Protein AF-A0A9D3YXH2-F1 (afdb_monomer_lite)

Radius of gyration: 19.63 Å; chains: 1; bounding box: 61×39×53 Å

Organism: Dreissena polymorpha (NCBI:txid45954)

Structure (mmCIF, N/CA/C/O backbone):
data_AF-A0A9D3YXH2-F1
#
_entry.id   AF-A0A9D3YXH2-F1
#
loop_
_atom_site.group_PDB
_atom_site.id
_atom_site.type_symbol
_atom_site.label_atom_id
_atom_site.label_alt_id
_atom_site.label_comp_id
_atom_site.label_asym_id
_atom_site.label_entity_id
_atom_site.label_seq_id
_atom_site.pdbx_PDB_ins_code
_atom_site.Cartn_x
_atom_site.Cartn_y
_atom_site.Cartn_z
_atom_site.occupancy
_atom_site.B_iso_or_equiv
_atom_site.auth_seq_id
_atom_site.auth_comp_id
_atom_site.auth_asym_id
_atom_site.auth_atom_id
_atom_site.pdbx_PDB_model_num
ATOM 1 N N . MET A 1 1 ? -7.370 22.090 26.165 1.00 28.47 1 MET A N 1
ATOM 2 C CA . MET A 1 1 ? -8.770 21.957 25.703 1.00 28.47 1 MET A CA 1
ATOM 3 C C . MET A 1 1 ? -8.793 21.054 24.481 1.00 28.47 1 MET A C 1
ATOM 5 O O . MET A 1 1 ? -8.113 21.363 23.514 1.00 28.47 1 MET A O 1
ATOM 9 N N . THR A 1 2 ? -9.471 19.907 24.536 1.00 28.20 2 THR A N 1
ATOM 10 C CA . THR A 1 2 ? -9.536 18.952 23.415 1.00 28.20 2 THR A CA 1
ATOM 11 C C . THR A 1 2 ? -10.915 19.064 22.777 1.00 2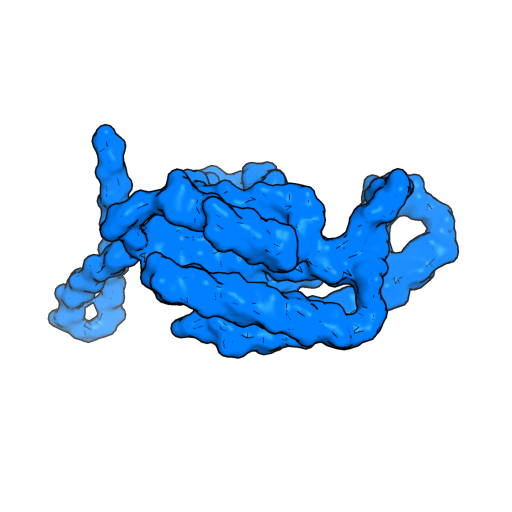8.20 2 THR A C 1
ATOM 13 O O . THR A 1 2 ? -11.914 18.717 23.405 1.00 28.20 2 THR A O 1
ATOM 16 N N . TYR A 1 3 ? -10.981 19.590 21.555 1.00 26.47 3 TYR A N 1
ATOM 17 C CA . TYR A 1 3 ? -12.229 19.680 20.803 1.00 26.47 3 TYR A CA 1
ATOM 18 C C . TYR A 1 3 ? -12.688 18.266 20.442 1.00 26.47 3 TYR A C 1
ATOM 20 O O . TYR A 1 3 ? -12.010 17.545 19.715 1.00 26.47 3 TYR A O 1
ATOM 28 N N . THR A 1 4 ? -13.825 17.846 20.994 1.00 32.31 4 THR A N 1
ATOM 29 C CA . THR A 1 4 ? -14.513 16.638 20.536 1.00 32.31 4 THR A CA 1
ATOM 30 C C . THR A 1 4 ? -15.430 17.075 19.404 1.00 32.31 4 THR A C 1
ATOM 32 O O . THR A 1 4 ? -16.515 17.597 19.654 1.00 32.31 4 THR A O 1
ATOM 35 N N . THR A 1 5 ? -14.974 16.936 18.162 1.00 36.78 5 THR A N 1
ATOM 36 C CA . THR A 1 5 ? -15.786 17.262 16.986 1.00 36.78 5 THR A CA 1
ATOM 37 C C . THR A 1 5 ? -16.891 16.218 16.851 1.00 36.78 5 THR A C 1
ATOM 39 O O . THR A 1 5 ? -16.680 15.161 16.269 1.00 36.78 5 THR A O 1
ATOM 42 N N . ARG A 1 6 ? -18.068 16.487 17.425 1.00 36.31 6 ARG A N 1
ATOM 43 C CA . ARG A 1 6 ? -19.268 15.666 17.221 1.00 36.31 6 ARG A CA 1
ATOM 44 C C . ARG A 1 6 ? -19.847 15.987 15.848 1.00 36.31 6 ARG A C 1
ATOM 46 O O . ARG A 1 6 ? -20.486 17.020 15.676 1.00 36.31 6 ARG A O 1
ATOM 53 N N . VAL A 1 7 ? -19.625 15.112 14.872 1.00 39.84 7 VAL A N 1
ATOM 54 C CA . VAL A 1 7 ? -20.321 15.198 13.584 1.00 39.84 7 VAL A CA 1
ATOM 55 C C . VAL A 1 7 ? -21.699 14.567 13.765 1.00 39.84 7 VAL A C 1
ATOM 57 O O . VAL A 1 7 ? -21.825 13.351 13.890 1.00 39.84 7 VAL A O 1
ATOM 60 N N . VAL A 1 8 ? -22.733 15.403 13.834 1.00 38.38 8 VAL A N 1
ATOM 61 C CA . VAL A 1 8 ? -24.131 14.959 13.868 1.00 38.38 8 VAL A CA 1
ATOM 62 C C . VAL A 1 8 ? -24.636 14.934 12.432 1.00 38.38 8 VAL A C 1
ATOM 64 O O . VAL A 1 8 ? -24.745 15.985 11.805 1.00 38.38 8 VAL A O 1
ATOM 67 N N . TYR A 1 9 ? -24.943 13.749 11.903 1.00 40.38 9 TYR A N 1
ATOM 68 C CA . TYR A 1 9 ? -25.641 13.629 10.624 1.00 40.38 9 TYR A CA 1
ATOM 69 C C . TYR A 1 9 ? -27.136 13.423 10.877 1.00 40.38 9 TYR A C 1
ATOM 71 O O . TYR A 1 9 ? -27.529 12.602 11.708 1.00 40.38 9 TYR A O 1
ATOM 79 N N . LEU A 1 10 ? -27.973 14.174 10.164 1.00 39.19 10 LEU A N 1
ATOM 80 C CA . LEU A 1 10 ? -29.420 13.987 10.157 1.00 39.19 10 LEU A CA 1
ATOM 81 C C . LEU A 1 10 ? -29.777 13.143 8.931 1.00 39.19 10 LEU A C 1
ATOM 83 O O . LEU A 1 10 ? -29.786 13.648 7.814 1.00 39.19 10 LEU A O 1
ATOM 87 N N . GLU A 1 11 ? -30.074 11.857 9.117 1.00 39.88 11 GLU A N 1
ATOM 88 C CA . GLU A 1 11 ? -30.695 11.068 8.048 1.00 39.88 11 GLU A CA 1
ATOM 89 C C . GLU A 1 11 ? -32.165 11.484 7.907 1.00 39.88 11 GLU A C 1
ATOM 91 O O . GLU A 1 11 ? -32.982 11.251 8.800 1.00 39.88 11 GLU A O 1
ATOM 96 N N . SER A 1 12 ? -32.532 12.101 6.778 1.00 39.59 12 SER A N 1
ATOM 97 C CA . SER A 1 12 ? -33.936 12.350 6.447 1.00 39.59 12 SER A CA 1
ATOM 98 C C . SER A 1 12 ? -34.528 11.137 5.726 1.00 39.59 12 SER A C 1
ATOM 100 O O . SER A 1 12 ? -34.591 11.083 4.498 1.00 39.59 12 SER A O 1
ATOM 102 N N . ARG A 1 13 ? -34.999 10.149 6.485 1.00 42.12 13 ARG A N 1
ATOM 103 C CA . ARG A 1 13 ? -35.970 9.172 5.976 1.00 42.12 13 ARG A CA 1
ATOM 104 C C . ARG A 1 13 ? -37.117 9.053 6.970 1.00 42.12 13 ARG A C 1
ATOM 106 O O . ARG A 1 13 ? -36.981 8.390 7.983 1.00 42.12 13 ARG A O 1
ATOM 113 N N . GLY A 1 14 ? -38.218 9.744 6.661 1.00 46.16 14 GLY A N 1
ATOM 114 C CA . GLY A 1 14 ? -39.528 9.595 7.305 1.00 46.16 14 GLY A CA 1
ATOM 115 C C . GLY A 1 14 ? -39.592 9.954 8.793 1.00 46.16 14 GLY A C 1
ATOM 116 O O . GLY A 1 14 ? -39.240 9.137 9.623 1.00 46.16 14 GLY A O 1
ATOM 117 N N . HIS A 1 15 ? -40.095 11.156 9.112 1.00 43.41 15 HIS A N 1
ATOM 118 C CA . HIS A 1 15 ? -40.788 11.597 10.349 1.00 43.41 15 HIS A CA 1
ATOM 119 C C . HIS A 1 15 ? -40.229 11.233 11.750 1.00 43.41 15 HIS A C 1
ATOM 121 O O . HIS A 1 15 ? -40.768 11.699 12.745 1.00 43.41 15 HIS A O 1
ATOM 127 N N . ASN A 1 16 ? -39.106 10.527 11.867 1.00 41.66 16 ASN A N 1
ATOM 128 C CA . ASN A 1 16 ? -38.432 10.189 13.115 1.00 41.66 16 ASN A CA 1
ATOM 129 C C . ASN A 1 16 ? -36.944 10.528 12.983 1.00 41.66 16 ASN A C 1
ATOM 131 O O . ASN A 1 16 ? -36.133 9.723 12.527 1.00 41.66 16 ASN A O 1
ATOM 135 N N . ARG A 1 17 ? -36.571 11.747 13.387 1.00 39.69 17 ARG A N 1
ATOM 136 C CA . ARG A 1 17 ? -35.165 12.168 13.463 1.00 39.69 17 ARG A CA 1
ATOM 137 C C . ARG A 1 17 ? -34.512 11.500 14.674 1.00 39.69 17 ARG A C 1
ATOM 139 O O . ARG A 1 17 ? -34.605 12.011 15.785 1.00 39.69 17 ARG A O 1
ATOM 146 N N . LYS A 1 18 ? -33.830 10.370 14.478 1.00 39.81 18 LYS A N 1
ATOM 147 C CA . LYS A 1 18 ? -32.880 9.856 15.476 1.00 39.81 18 LYS A CA 1
ATOM 148 C C . LYS A 1 18 ? -31.503 10.440 15.179 1.00 39.81 18 LYS A C 1
ATOM 150 O O . LYS A 1 18 ? -30.891 10.100 14.173 1.00 39.81 18 LYS A O 1
ATOM 155 N N . ALA A 1 19 ? -31.015 11.317 16.054 1.00 43.75 19 ALA A N 1
ATOM 156 C CA . ALA A 1 19 ? -29.620 11.733 16.025 1.00 43.75 19 ALA A CA 1
ATOM 157 C C . ALA A 1 19 ? -28.751 10.514 16.367 1.00 43.75 19 ALA A C 1
ATOM 159 O O . ALA A 1 19 ? -28.772 10.028 17.497 1.00 43.75 19 ALA A O 1
ATOM 160 N N . ARG A 1 20 ? -28.006 9.991 15.390 1.00 39.75 20 ARG A N 1
ATOM 161 C CA . ARG A 1 20 ? -26.932 9.039 15.675 1.00 39.75 20 ARG A CA 1
ATOM 162 C C . ARG A 1 20 ? -25.709 9.838 16.095 1.00 39.75 20 ARG A C 1
ATOM 164 O O . ARG A 1 20 ? -25.144 10.585 15.299 1.00 39.75 20 ARG A O 1
ATOM 171 N N . VAL A 1 21 ? -25.315 9.688 17.355 1.00 38.88 21 VAL A N 1
ATOM 172 C CA . VAL A 1 21 ? -23.975 10.071 17.794 1.00 38.88 21 VAL A CA 1
ATOM 173 C C . VAL A 1 21 ? -23.035 9.073 17.131 1.00 38.88 21 VAL A C 1
ATOM 175 O O . VAL A 1 21 ? -23.015 7.904 17.502 1.00 38.88 21 VAL A O 1
ATOM 178 N N . LEU A 1 22 ? -22.324 9.502 16.090 1.00 44.44 22 LEU A N 1
ATOM 179 C CA . LEU A 1 22 ? -21.184 8.737 15.606 1.00 44.44 22 LEU A CA 1
ATOM 180 C C . LEU A 1 22 ? -20.146 8.765 16.724 1.00 44.44 22 LEU A C 1
ATOM 182 O O . LEU A 1 22 ? -19.692 9.847 17.110 1.00 44.44 22 LEU A O 1
ATOM 186 N N . ASP A 1 23 ? -19.790 7.595 17.252 1.00 50.84 23 ASP A N 1
ATOM 187 C CA . ASP A 1 23 ? -18.588 7.463 18.065 1.00 50.84 23 ASP A CA 1
ATOM 188 C C . ASP A 1 23 ? -17.438 8.048 17.250 1.00 50.84 23 ASP A C 1
ATOM 190 O O . ASP A 1 23 ? -17.082 7.552 16.180 1.00 50.84 23 ASP A O 1
ATOM 194 N N . CYS A 1 24 ? -16.933 9.195 17.699 1.00 57.09 24 CYS A N 1
ATOM 195 C CA . CYS A 1 24 ? -15.941 9.962 16.965 1.00 57.09 24 CYS A CA 1
ATOM 196 C C . CYS A 1 24 ? -14.610 9.215 17.053 1.00 57.09 24 CYS A C 1
ATOM 198 O O . CYS A 1 24 ? -13.821 9.429 17.975 1.00 57.09 24 CYS A O 1
ATOM 200 N N . THR A 1 25 ? -14.387 8.289 16.123 1.00 77.94 25 THR A N 1
ATOM 201 C CA . THR A 1 25 ? -13.128 7.560 16.018 1.00 77.94 25 THR A CA 1
ATOM 202 C C . THR A 1 25 ? -12.035 8.503 15.541 1.00 77.94 25 THR A C 1
ATOM 204 O O . THR A 1 25 ? -12.245 9.256 14.589 1.00 77.94 25 THR A O 1
ATOM 207 N N . ILE A 1 26 ? -10.861 8.438 16.160 1.00 86.38 26 ILE A N 1
ATOM 208 C CA . ILE A 1 26 ? -9.704 9.224 15.732 1.00 86.38 26 ILE A CA 1
ATOM 209 C C . ILE A 1 26 ? -9.142 8.591 14.448 1.00 86.38 26 ILE A C 1
ATOM 211 O O . ILE A 1 26 ? -8.797 7.403 14.474 1.00 86.38 26 ILE A O 1
ATOM 215 N N . PRO A 1 27 ? -9.049 9.336 13.331 1.00 88.50 27 PRO A N 1
ATOM 216 C CA . PRO A 1 27 ? -8.543 8.788 12.085 1.00 88.50 27 PRO A CA 1
ATOM 217 C C . PRO A 1 27 ? -7.010 8.696 12.109 1.00 88.50 27 PRO A C 1
ATOM 219 O O . PRO A 1 27 ? -6.314 9.661 12.428 1.00 88.50 27 PRO A O 1
ATOM 222 N N . ILE A 1 28 ? -6.477 7.529 11.754 1.00 90.19 28 ILE A N 1
ATOM 223 C CA . ILE A 1 28 ? -5.046 7.291 11.530 1.00 90.19 28 ILE A CA 1
ATOM 224 C C . ILE A 1 28 ? -4.865 6.930 10.059 1.00 90.19 28 ILE A C 1
ATOM 226 O O . ILE A 1 28 ? -5.575 6.059 9.566 1.00 90.19 28 ILE A O 1
ATOM 230 N N . LEU A 1 29 ? -3.905 7.543 9.370 1.00 90.19 29 LEU A N 1
ATOM 231 C CA . LEU A 1 29 ? -3.522 7.140 8.015 1.00 90.19 29 LEU A CA 1
ATOM 232 C C . LEU A 1 29 ? -2.137 6.492 8.037 1.00 90.19 29 LEU A C 1
ATOM 234 O O . LEU A 1 29 ? -1.140 7.139 8.367 1.00 90.19 29 LEU A O 1
ATOM 238 N N . LEU A 1 30 ? -2.088 5.206 7.683 1.00 92.19 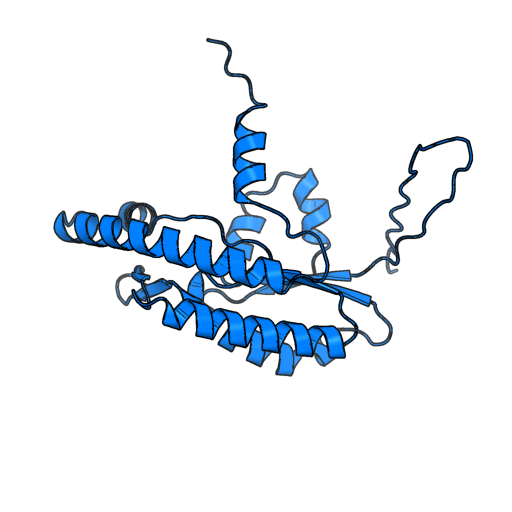30 LEU A N 1
ATOM 239 C CA . LEU A 1 30 ? -0.853 4.467 7.434 1.00 92.19 30 LEU A CA 1
ATOM 240 C C . LEU A 1 30 ? -0.506 4.591 5.954 1.00 92.19 30 LEU A C 1
ATOM 242 O O . LEU A 1 30 ? -1.284 4.158 5.104 1.00 92.19 30 LEU A O 1
ATOM 246 N N . THR A 1 31 ? 0.654 5.150 5.631 1.00 90.75 31 THR A N 1
ATOM 247 C CA . THR A 1 31 ? 1.074 5.291 4.233 1.00 90.75 31 THR A CA 1
ATOM 248 C C . THR A 1 31 ? 2.589 5.198 4.075 1.00 90.75 31 THR A C 1
ATOM 250 O O . THR A 1 31 ? 3.341 5.299 5.040 1.00 90.75 31 THR A O 1
ATOM 253 N N . ASP A 1 32 ? 3.052 4.970 2.854 1.00 83.31 32 ASP A N 1
ATOM 254 C CA . ASP A 1 32 ? 4.468 4.928 2.513 1.00 83.31 32 ASP A CA 1
ATOM 255 C C . ASP A 1 32 ? 5.018 6.358 2.336 1.00 83.31 32 ASP A C 1
ATOM 257 O O . ASP A 1 32 ? 5.445 7.001 3.295 1.00 83.31 32 ASP A O 1
ATOM 261 N N . SER A 1 33 ? 4.983 6.884 1.115 1.00 76.19 33 SER A N 1
ATOM 262 C CA . SER A 1 33 ? 5.472 8.202 0.703 1.00 76.19 33 SER A CA 1
ATOM 263 C C . SER A 1 33 ? 4.354 9.171 0.310 1.00 76.19 33 SER A C 1
ATOM 265 O O . SER A 1 33 ? 4.640 10.341 0.046 1.00 76.19 33 SER A O 1
ATOM 267 N N . LYS A 1 34 ? 3.091 8.722 0.275 1.00 77.00 34 LYS A N 1
ATOM 268 C CA . LYS A 1 34 ? 1.976 9.517 -0.269 1.00 77.00 34 LYS A CA 1
ATOM 269 C C . LYS A 1 34 ? 1.571 10.702 0.600 1.00 77.00 34 LYS A C 1
ATOM 271 O O . LYS A 1 34 ? 0.953 11.618 0.074 1.00 77.00 34 LYS A O 1
ATOM 276 N N . GLU A 1 35 ? 1.951 10.731 1.877 1.00 75.12 35 GLU A N 1
ATOM 277 C CA . GLU A 1 35 ? 1.708 11.873 2.774 1.00 75.12 35 GLU A CA 1
ATOM 278 C C . GLU A 1 35 ? 2.182 13.190 2.151 1.00 75.12 35 GLU A C 1
ATOM 280 O O . GLU A 1 35 ? 1.379 14.097 1.988 1.00 75.12 35 GLU A O 1
ATOM 285 N N . L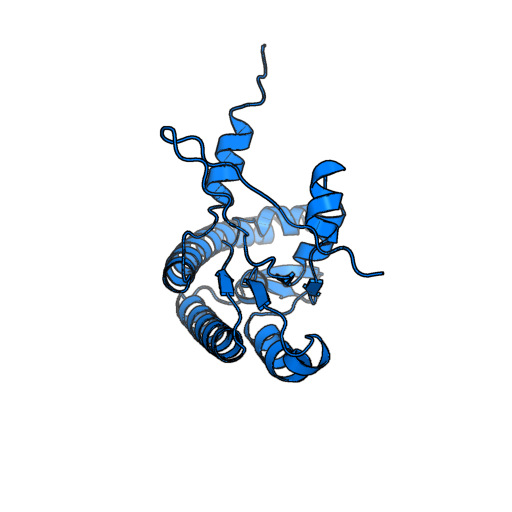YS A 1 36 ? 3.439 13.267 1.691 1.00 71.38 36 LYS A N 1
ATOM 286 C CA . LYS A 1 36 ? 3.999 14.506 1.119 1.00 71.38 36 LYS A CA 1
ATOM 287 C C . LYS A 1 36 ? 3.240 14.990 -0.114 1.00 71.38 36 LYS A C 1
ATOM 289 O O . LYS A 1 36 ? 3.116 16.189 -0.346 1.00 71.38 36 LYS A O 1
ATOM 294 N N . TYR A 1 37 ? 2.770 14.049 -0.931 1.00 72.31 37 TYR A N 1
ATOM 295 C CA . TYR A 1 37 ? 1.967 14.373 -2.104 1.00 72.31 37 TYR A CA 1
ATOM 296 C C . TYR A 1 37 ? 0.587 14.879 -1.683 1.00 72.31 37 TYR A C 1
ATOM 298 O O . TYR A 1 37 ? 0.139 15.917 -2.164 1.00 72.31 37 TYR A O 1
ATOM 306 N N . LEU A 1 38 ? -0.057 14.186 -0.741 1.00 70.31 38 LEU A N 1
ATOM 307 C CA . LEU A 1 38 ? -1.345 14.597 -0.203 1.00 70.31 38 LEU A CA 1
ATOM 308 C C . LEU A 1 38 ? -1.239 15.979 0.442 1.00 70.31 38 LEU A C 1
ATOM 310 O O . LEU A 1 38 ? -2.050 16.827 0.116 1.00 70.31 38 LEU A O 1
ATOM 314 N N . GLU A 1 39 ? -0.251 16.260 1.288 1.00 68.31 39 GLU A N 1
ATOM 315 C CA . GLU A 1 39 ? -0.061 17.580 1.914 1.00 68.31 39 GLU A CA 1
ATOM 316 C C . GLU A 1 39 ? 0.070 18.717 0.891 1.00 68.31 39 GLU A C 1
ATOM 318 O O . GLU A 1 39 ? -0.493 19.796 1.080 1.00 68.31 39 GLU A O 1
ATOM 323 N N . LYS A 1 40 ? 0.789 18.478 -0.212 1.00 67.50 40 LYS A N 1
ATOM 324 C CA . LYS A 1 40 ? 1.081 19.504 -1.222 1.00 67.50 40 LYS A CA 1
ATOM 325 C C . LYS A 1 40 ? -0.109 19.833 -2.129 1.00 67.50 40 LYS A C 1
ATOM 327 O O . LYS A 1 40 ? -0.191 20.952 -2.628 1.00 67.50 40 LYS A O 1
ATOM 332 N N . HIS A 1 41 ? -1.005 18.878 -2.367 1.00 63.22 41 HIS A N 1
ATOM 333 C CA . HIS A 1 41 ? -2.040 18.975 -3.403 1.00 63.22 41 HIS A CA 1
ATOM 334 C C . HIS A 1 41 ? -3.471 19.119 -2.853 1.00 63.22 41 HIS A C 1
ATOM 336 O O . HIS A 1 41 ? -4.429 18.805 -3.551 1.00 63.22 41 HIS A O 1
ATOM 342 N N . GLN A 1 42 ? -3.623 19.611 -1.620 1.00 64.50 42 GLN A N 1
ATOM 343 C CA . GLN A 1 42 ? -4.924 19.804 -0.968 1.00 64.50 42 GLN A CA 1
ATOM 344 C C . GLN A 1 42 ? -5.553 21.176 -1.219 1.00 64.50 42 GLN A C 1
ATOM 346 O O . GLN A 1 42 ? -4.894 22.215 -1.111 1.00 64.50 42 GLN A O 1
ATOM 351 N N . THR A 1 43 ? -6.870 21.182 -1.414 1.00 60.16 43 THR A N 1
ATOM 352 C CA . THR A 1 43 ? -7.716 22.374 -1.254 1.00 60.16 43 THR A CA 1
ATOM 353 C C . THR A 1 43 ? -7.826 22.777 0.225 1.00 60.16 43 THR A C 1
ATOM 355 O O . THR A 1 43 ? -7.663 21.958 1.127 1.00 60.16 43 THR A O 1
ATOM 358 N N . GLU A 1 44 ? -8.152 24.041 0.515 1.00 61.72 44 GLU A N 1
ATOM 359 C CA . GLU A 1 44 ? -8.332 24.530 1.900 1.00 61.72 44 GLU A CA 1
ATOM 360 C C . GLU A 1 44 ? -9.400 23.757 2.697 1.00 61.72 44 GLU A C 1
ATOM 362 O O . GLU A 1 44 ? -9.288 23.581 3.913 1.00 61.72 44 GLU A O 1
ATOM 367 N N . PHE A 1 45 ? -10.430 23.249 2.018 1.00 49.84 45 PHE A N 1
ATOM 368 C CA . PHE A 1 45 ? -11.453 22.408 2.635 1.00 49.84 45 PHE A CA 1
ATOM 369 C C . PHE A 1 45 ? -10.893 21.036 3.041 1.00 49.84 45 PHE A C 1
ATOM 371 O O . PHE A 1 45 ? -11.112 20.579 4.166 1.00 49.84 45 PHE A O 1
ATOM 378 N N . GLU A 1 46 ? -10.111 20.409 2.162 1.00 63.00 46 GLU A N 1
ATOM 379 C CA . GLU A 1 46 ? -9.465 19.119 2.421 1.00 63.00 46 GLU A CA 1
ATOM 380 C C . GLU A 1 46 ? -8.414 19.224 3.522 1.00 63.00 46 GLU A C 1
ATOM 382 O O . GLU A 1 46 ? -8.338 18.320 4.352 1.00 63.00 46 GLU A O 1
ATOM 387 N N . LYS A 1 47 ? -7.697 20.354 3.623 1.00 63.41 47 LYS A N 1
ATOM 388 C CA . LYS A 1 47 ? -6.750 20.609 4.721 1.00 63.41 47 LYS A CA 1
ATOM 389 C C . LYS A 1 47 ? -7.398 20.455 6.085 1.00 63.41 47 LYS A C 1
ATOM 391 O O . LYS A 1 47 ? -6.814 19.841 6.967 1.00 63.41 47 LYS A O 1
ATOM 396 N N . ARG A 1 48 ? -8.622 20.950 6.295 1.00 61.78 48 ARG A N 1
ATOM 397 C CA . ARG A 1 48 ? -9.297 20.815 7.601 1.00 61.78 48 ARG A CA 1
ATOM 398 C C . ARG A 1 48 ? -9.623 19.366 7.949 1.00 61.78 48 ARG A C 1
ATOM 400 O O . ARG A 1 48 ? -9.490 18.977 9.106 1.00 61.78 48 ARG A O 1
ATOM 407 N N . PHE A 1 49 ? -10.041 18.579 6.963 1.00 65.81 49 PHE A N 1
ATOM 408 C CA . PHE A 1 49 ? -10.344 17.165 7.160 1.00 65.81 49 PHE A CA 1
ATOM 409 C C . PHE A 1 49 ? -9.065 16.344 7.345 1.00 65.81 49 PHE A C 1
ATOM 411 O O . PHE A 1 49 ? -8.966 15.543 8.269 1.00 65.81 49 PHE A O 1
ATOM 418 N N . ILE A 1 50 ? -8.052 16.588 6.523 1.00 65.12 50 ILE A N 1
ATOM 419 C CA . ILE A 1 50 ? -6.802 15.836 6.515 1.00 65.12 50 ILE A CA 1
ATOM 420 C C . ILE A 1 50 ? -5.895 16.210 7.698 1.00 65.12 50 ILE A C 1
ATOM 422 O O . ILE A 1 50 ? -5.283 15.326 8.292 1.00 65.12 50 ILE A O 1
ATOM 426 N N . ASN A 1 51 ? -5.898 17.466 8.151 1.00 67.19 51 ASN A N 1
ATOM 427 C CA . ASN A 1 51 ? -5.210 17.876 9.384 1.00 67.19 51 ASN A CA 1
ATOM 428 C C . ASN A 1 51 ? -5.790 17.208 10.644 1.00 67.19 51 ASN A C 1
ATOM 430 O O . ASN A 1 51 ? -5.176 17.277 11.707 1.00 67.19 51 ASN A O 1
ATOM 434 N N . SER A 1 52 ? -6.963 16.569 10.553 1.00 73.38 52 SER A N 1
ATOM 435 C CA . SER A 1 52 ? -7.514 15.774 11.656 1.00 73.38 52 SER A CA 1
ATOM 436 C C . SER A 1 52 ? -6.906 14.369 11.761 1.00 73.38 52 SER A C 1
ATOM 438 O O . SER A 1 52 ? -7.104 13.700 12.778 1.00 73.38 52 SER A O 1
ATOM 440 N N . PHE A 1 53 ? -6.156 13.920 10.746 1.00 78.81 53 PHE A N 1
ATOM 441 C CA . PHE A 1 53 ? -5.522 12.607 10.739 1.00 78.81 53 PHE A CA 1
ATOM 442 C C . PHE A 1 53 ? -4.251 12.589 11.577 1.00 78.81 53 PHE A C 1
ATOM 444 O O . PHE A 1 53 ? -3.414 13.490 11.532 1.00 78.81 53 PHE A O 1
ATOM 451 N N . ILE A 1 54 ? -4.062 11.481 12.289 1.00 86.62 54 ILE A N 1
ATOM 452 C CA . ILE A 1 54 ? -2.749 11.102 12.794 1.00 86.62 54 ILE A CA 1
ATOM 453 C C . ILE A 1 54 ? -2.010 10.386 11.662 1.00 86.62 54 ILE A C 1
ATOM 455 O O . ILE A 1 54 ? -2.396 9.295 11.238 1.00 86.62 54 ILE A O 1
ATOM 459 N N . TRP A 1 55 ? -0.918 10.984 11.201 1.00 86.12 55 TRP A N 1
ATOM 460 C CA . TRP A 1 55 ? -0.121 10.453 10.103 1.00 86.12 55 TRP A CA 1
ATOM 461 C C . TRP A 1 55 ? 0.972 9.506 10.573 1.00 86.12 55 TRP A C 1
ATOM 463 O O . TRP A 1 55 ? 1.855 9.869 11.359 1.00 86.12 55 TRP A O 1
ATOM 473 N N . TRP A 1 56 ? 0.916 8.264 10.101 1.00 89.75 56 TRP A N 1
ATOM 474 C CA . TRP A 1 56 ? 1.960 7.267 10.318 1.00 89.75 56 TRP A CA 1
ATOM 475 C C . TRP A 1 56 ? 2.546 6.883 8.967 1.00 89.75 56 TRP A C 1
ATOM 477 O O . TRP A 1 56 ? 2.187 5.871 8.363 1.00 89.75 56 TRP A O 1
ATOM 487 N N . SER A 1 57 ? 3.466 7.721 8.508 1.00 88.12 57 SER A N 1
ATOM 488 C CA . SER A 1 57 ? 4.137 7.581 7.226 1.00 88.12 57 SER A CA 1
ATOM 489 C C . SER A 1 57 ? 5.612 7.196 7.378 1.00 88.12 57 SER A C 1
ATOM 491 O O . SER A 1 57 ? 6.261 7.436 8.407 1.00 88.12 57 SER A O 1
ATOM 493 N N . LYS A 1 58 ? 6.177 6.579 6.338 1.00 86.62 58 LYS A N 1
ATOM 494 C CA . LYS A 1 58 ? 7.630 6.527 6.123 1.00 86.62 58 LYS A CA 1
ATOM 495 C C . LYS A 1 58 ? 7.896 6.300 4.643 1.00 86.62 58 LYS A C 1
ATOM 497 O O . LYS A 1 58 ? 7.643 5.209 4.140 1.00 86.62 58 LYS A O 1
ATOM 502 N N . GLY A 1 59 ? 8.488 7.295 3.983 1.00 84.81 59 GLY A N 1
ATOM 503 C CA . GLY A 1 59 ? 8.847 7.186 2.571 1.00 84.81 59 GLY A CA 1
ATOM 504 C C . GLY A 1 59 ? 9.637 5.907 2.278 1.00 84.81 59 GLY A C 1
ATOM 505 O O . GLY A 1 59 ? 10.579 5.576 3.003 1.00 84.81 59 GLY A O 1
ATOM 506 N N . GLY A 1 60 ? 9.210 5.177 1.246 1.00 85.06 60 GLY A N 1
ATOM 507 C CA . GLY A 1 60 ? 9.828 3.921 0.820 1.00 85.06 60 GLY A CA 1
ATOM 508 C C . GLY A 1 60 ? 9.524 2.702 1.698 1.00 85.06 60 GLY A C 1
ATOM 509 O O . GLY A 1 60 ? 10.010 1.619 1.382 1.00 85.06 60 GLY A O 1
ATOM 510 N N . ALA A 1 61 ? 8.756 2.839 2.787 1.00 89.00 61 ALA A N 1
ATOM 511 C CA . ALA A 1 61 ? 8.363 1.690 3.596 1.00 89.00 61 ALA A CA 1
ATOM 512 C C . ALA A 1 61 ? 7.370 0.808 2.843 1.00 89.00 61 ALA A C 1
ATOM 514 O O . ALA A 1 61 ? 6.376 1.290 2.308 1.00 89.00 61 ALA A O 1
ATOM 515 N N . ASN A 1 62 ? 7.624 -0.494 2.863 1.00 93.75 62 ASN A N 1
ATOM 516 C CA . ASN A 1 62 ? 6.676 -1.490 2.384 1.00 93.75 62 ASN A CA 1
ATOM 517 C C . ASN A 1 62 ? 5.704 -1.902 3.514 1.00 93.75 62 ASN A C 1
ATOM 519 O O . ASN A 1 62 ? 5.773 -1.414 4.656 1.00 93.75 62 ASN A O 1
ATOM 523 N N . THR A 1 63 ? 4.780 -2.807 3.213 1.00 94.69 63 THR A N 1
ATOM 524 C CA . THR A 1 63 ? 3.763 -3.278 4.160 1.00 94.69 63 THR A CA 1
ATOM 525 C C . THR A 1 63 ? 4.397 -3.995 5.357 1.00 94.69 63 THR A C 1
ATOM 527 O O . THR A 1 63 ? 3.964 -3.805 6.495 1.00 94.69 63 THR A O 1
ATOM 530 N N . SER A 1 64 ? 5.477 -4.753 5.139 1.00 95.75 64 SER A N 1
ATOM 531 C CA . SER A 1 64 ? 6.216 -5.458 6.199 1.00 95.75 64 SER A CA 1
ATOM 532 C C . SER A 1 64 ? 6.903 -4.496 7.177 1.00 95.75 64 SER A C 1
ATOM 534 O O . SER A 1 64 ? 6.775 -4.638 8.397 1.00 95.75 64 SER A O 1
ATOM 536 N N . ASP A 1 65 ? 7.578 -3.468 6.662 1.00 94.75 65 ASP A N 1
ATOM 537 C CA . ASP A 1 65 ? 8.214 -2.422 7.468 1.00 94.75 65 ASP A CA 1
ATOM 538 C C . ASP A 1 65 ? 7.185 -1.671 8.313 1.00 94.75 65 ASP A C 1
ATOM 540 O O . ASP A 1 65 ? 7.414 -1.380 9.493 1.00 94.75 65 ASP A O 1
ATOM 544 N N . THR A 1 66 ? 6.038 -1.364 7.708 1.00 94.56 66 THR A N 1
ATOM 545 C CA . THR A 1 66 ? 4.948 -0.653 8.377 1.00 94.56 66 THR A CA 1
ATOM 546 C C . THR A 1 66 ? 4.336 -1.506 9.479 1.00 94.56 66 THR A C 1
ATOM 548 O O . THR A 1 66 ? 4.192 -1.028 10.602 1.00 94.56 66 THR A O 1
ATOM 551 N N . LEU A 1 67 ? 4.075 -2.788 9.214 1.00 95.94 67 LEU A N 1
ATOM 552 C CA . LEU A 1 67 ? 3.586 -3.741 10.208 1.00 95.94 67 LEU A CA 1
ATOM 553 C C . LEU A 1 67 ? 4.507 -3.831 11.430 1.00 95.94 67 LEU A C 1
ATOM 555 O O . LEU A 1 67 ? 4.036 -3.716 12.564 1.00 95.94 67 LEU A O 1
ATOM 559 N N . LYS A 1 68 ? 5.822 -3.985 11.218 1.00 95.12 68 LYS A N 1
ATOM 560 C CA . LYS A 1 68 ? 6.808 -4.026 1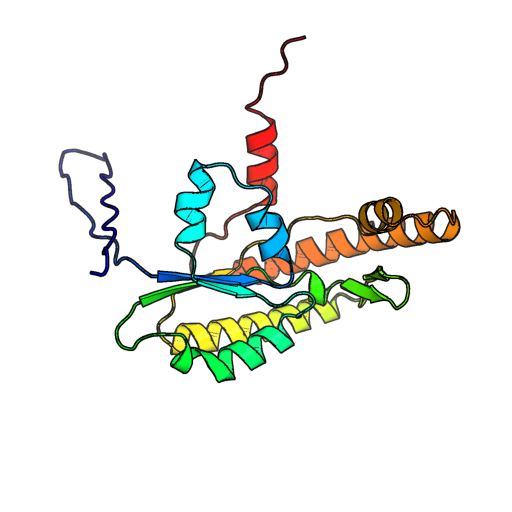2.314 1.00 95.12 68 LYS A CA 1
ATOM 561 C C . LYS A 1 68 ? 6.752 -2.756 13.163 1.00 95.12 68 LYS A C 1
ATOM 563 O O . LYS A 1 68 ? 6.730 -2.825 14.390 1.00 95.12 68 LYS A O 1
ATOM 568 N N . LYS A 1 69 ? 6.691 -1.590 12.517 1.00 93.69 69 LYS A N 1
ATOM 569 C CA . LYS A 1 69 ? 6.614 -0.294 13.205 1.00 93.69 69 LYS A CA 1
ATOM 570 C C . LYS A 1 69 ? 5.322 -0.110 13.986 1.00 93.69 69 LYS A C 1
ATOM 572 O O . LYS A 1 69 ? 5.373 0.387 15.108 1.00 93.69 69 LYS A O 1
ATOM 577 N N . VAL A 1 70 ? 4.192 -0.485 13.391 1.00 94.25 70 VAL A N 1
ATOM 578 C CA . VAL A 1 70 ? 2.875 -0.422 14.026 1.00 94.25 70 VAL A CA 1
ATOM 579 C C . VAL A 1 70 ? 2.887 -1.291 15.279 1.00 94.25 70 VAL A C 1
ATOM 581 O O . VAL A 1 70 ? 2.633 -0.772 16.360 1.00 94.25 70 VAL A O 1
ATOM 584 N N . LYS A 1 71 ? 3.303 -2.559 15.173 1.00 94.75 71 LYS A N 1
ATOM 585 C CA . LYS A 1 71 ? 3.402 -3.469 16.326 1.00 94.75 71 LYS A CA 1
ATOM 586 C C . LYS A 1 71 ? 4.261 -2.909 17.459 1.00 94.75 71 LYS A C 1
ATOM 588 O O . LYS A 1 71 ? 3.892 -3.042 18.618 1.00 94.75 71 LYS A O 1
ATOM 593 N N . LEU A 1 72 ? 5.375 -2.257 17.126 1.00 93.69 72 LEU A N 1
ATOM 594 C CA . LEU A 1 72 ? 6.295 -1.700 18.118 1.00 93.69 72 LEU A CA 1
ATOM 595 C C . LEU A 1 72 ? 5.763 -0.433 18.807 1.00 93.69 72 LEU A C 1
ATOM 597 O O . LEU A 1 72 ? 6.052 -0.205 19.977 1.00 93.69 72 LEU A O 1
ATOM 601 N N . ARG A 1 73 ? 5.055 0.433 18.074 1.00 91.75 73 ARG A N 1
ATOM 602 C CA . ARG A 1 73 ? 4.780 1.812 18.515 1.00 91.75 73 ARG A CA 1
ATOM 603 C C . ARG A 1 73 ? 3.311 2.121 18.748 1.00 91.75 73 ARG A C 1
ATOM 605 O O . ARG A 1 73 ? 3.022 3.237 19.172 1.00 91.75 73 ARG A O 1
ATOM 612 N N . PHE A 1 74 ? 2.400 1.188 18.470 1.00 92.62 74 PHE A N 1
ATOM 613 C CA . PHE A 1 74 ? 0.965 1.448 18.555 1.00 92.62 74 PHE A CA 1
ATOM 614 C C . PHE A 1 74 ? 0.581 1.998 19.931 1.00 92.62 74 PHE A C 1
ATOM 616 O O . PHE A 1 74 ? 0.153 3.144 20.027 1.00 92.62 74 PHE A O 1
ATOM 623 N N . ASP A 1 75 ? 0.886 1.251 20.993 1.00 89.56 75 ASP A N 1
ATOM 624 C CA . ASP A 1 75 ? 0.518 1.616 22.367 1.00 89.56 75 ASP A CA 1
ATOM 625 C C . ASP A 1 75 ? 1.190 2.920 22.847 1.00 89.56 75 ASP A C 1
ATOM 627 O O . ASP A 1 75 ? 0.650 3.618 23.697 1.00 89.56 75 ASP A O 1
ATOM 631 N N . GLN A 1 76 ? 2.337 3.295 22.269 1.00 88.38 76 GLN A N 1
ATOM 632 C CA . GLN A 1 76 ? 3.025 4.560 22.569 1.00 88.38 76 GLN A CA 1
ATOM 633 C C . GLN A 1 76 ? 2.358 5.763 21.891 1.00 88.38 76 GLN A C 1
ATOM 635 O O . GLN A 1 76 ? 2.436 6.888 22.385 1.00 88.38 76 GLN A O 1
ATOM 640 N N . LYS A 1 77 ? 1.753 5.545 20.719 1.00 85.56 77 LYS A N 1
ATOM 641 C CA . LYS A 1 77 ? 1.156 6.600 19.890 1.00 85.56 77 LYS A CA 1
ATOM 642 C C . LYS A 1 77 ? -0.356 6.721 20.050 1.00 85.56 77 LYS A C 1
ATOM 644 O O . LYS A 1 77 ? -0.929 7.711 19.596 1.00 85.56 77 LYS A O 1
ATOM 649 N N . THR A 1 78 ? -0.998 5.753 20.691 1.00 87.56 78 THR A N 1
ATOM 650 C CA . THR A 1 78 ? -2.435 5.762 20.974 1.00 87.56 78 THR A CA 1
ATOM 651 C C . THR A 1 78 ? -2.706 5.916 22.463 1.00 87.56 78 THR A C 1
ATOM 653 O O . THR A 1 78 ? -1.930 5.472 23.300 1.00 87.56 78 THR A O 1
ATOM 656 N N . LYS A 1 79 ? -3.829 6.544 22.809 1.00 85.19 79 LYS A N 1
ATOM 657 C CA . LYS A 1 79 ? -4.279 6.696 24.193 1.00 85.19 79 LYS A CA 1
ATOM 658 C C . LYS A 1 79 ? -5.234 5.560 24.537 1.00 85.19 79 LYS A C 1
ATOM 660 O O . LYS A 1 79 ? -6.104 5.229 23.733 1.00 85.19 79 LYS A O 1
ATOM 665 N N . ALA A 1 80 ? -5.110 5.028 25.751 1.00 80.44 80 ALA A N 1
ATOM 666 C CA . ALA A 1 80 ? -6.085 4.088 26.291 1.00 80.44 80 ALA A CA 1
ATOM 667 C C . ALA A 1 80 ? -7.506 4.686 26.246 1.00 80.44 80 ALA A C 1
ATOM 669 O O . ALA A 1 80 ? -7.685 5.901 26.386 1.00 80.44 80 ALA A O 1
ATOM 670 N N . ASN A 1 81 ? -8.513 3.829 26.054 1.00 78.25 81 ASN A N 1
ATOM 671 C CA . ASN A 1 81 ? -9.938 4.191 26.008 1.00 78.25 81 ASN A CA 1
ATOM 672 C C . ASN A 1 81 ? -10.331 5.156 24.870 1.00 78.25 81 ASN A C 1
ATOM 674 O O . ASN A 1 81 ? -11.321 5.883 24.978 1.00 78.25 81 ASN A O 1
ATOM 678 N N . LYS A 1 82 ? -9.559 5.198 23.777 1.00 84.81 82 LYS A N 1
ATOM 679 C CA . LYS A 1 82 ? -9.941 5.884 22.536 1.00 84.81 82 LYS A CA 1
ATOM 680 C C . LYS A 1 82 ? -10.203 4.874 21.426 1.00 84.81 82 LYS A C 1
ATOM 682 O O . LYS A 1 82 ? -9.482 3.892 21.299 1.00 84.81 82 LYS A O 1
ATOM 687 N N . SER A 1 83 ? -11.208 5.167 20.607 1.00 87.31 83 SER A N 1
ATOM 688 C CA . SER A 1 83 ? -11.529 4.391 19.410 1.00 87.31 83 SER A CA 1
ATOM 689 C C . SER A 1 83 ? -10.824 4.997 18.205 1.00 87.31 83 SER A C 1
ATOM 691 O O . SER A 1 83 ? -10.838 6.218 18.017 1.00 87.31 83 SER A O 1
ATOM 693 N N . TYR A 1 84 ? -10.223 4.149 17.379 1.00 90.12 84 TYR A N 1
ATOM 694 C CA . TYR A 1 84 ? -9.448 4.566 16.214 1.00 90.12 84 TYR A CA 1
ATOM 695 C C . TYR A 1 84 ? -10.014 3.948 14.941 1.00 90.12 84 TYR A C 1
ATOM 697 O O . TYR A 1 84 ? -10.372 2.770 14.926 1.00 90.12 84 TYR A O 1
ATOM 705 N N . THR A 1 85 ? -10.043 4.737 13.868 1.00 90.00 85 THR A N 1
ATOM 706 C CA . THR A 1 85 ? -10.247 4.223 12.510 1.00 90.00 85 THR A CA 1
ATOM 707 C C . THR A 1 85 ? -8.935 4.353 11.761 1.00 90.00 85 THR A C 1
ATOM 709 O O . THR A 1 85 ? -8.424 5.457 11.582 1.00 90.00 85 THR A O 1
ATOM 712 N N . VAL A 1 86 ? -8.376 3.224 11.344 1.00 91.44 86 VAL A N 1
ATOM 713 C CA . VAL A 1 86 ? -7.082 3.149 10.676 1.00 91.44 86 VAL A CA 1
ATOM 714 C C . VAL A 1 86 ? -7.295 2.927 9.189 1.00 91.44 86 VAL A C 1
ATOM 716 O O . VAL A 1 86 ? -7.753 1.870 8.758 1.00 91.44 86 VAL A O 1
ATOM 719 N N . TYR A 1 87 ? -6.925 3.932 8.410 1.00 91.00 87 TYR A N 1
ATOM 720 C CA . TYR A 1 87 ? -6.888 3.891 6.962 1.00 91.00 87 TYR A CA 1
ATOM 721 C C . TYR A 1 87 ? -5.522 3.372 6.516 1.00 91.00 87 TYR A C 1
ATOM 723 O O . TYR A 1 87 ? -4.491 3.962 6.840 1.00 91.00 87 TYR A O 1
ATOM 731 N N . VAL A 1 88 ? -5.496 2.2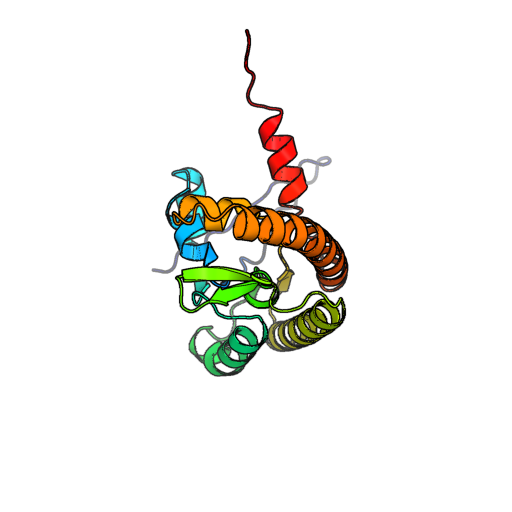55 5.795 1.00 92.62 88 VAL A N 1
ATOM 732 C CA . VAL A 1 88 ? -4.263 1.596 5.353 1.00 92.62 88 VAL A CA 1
ATOM 733 C C . VAL A 1 88 ? -4.063 1.854 3.868 1.00 92.62 88 VAL A C 1
ATOM 735 O O . VAL A 1 88 ? -4.791 1.313 3.041 1.00 92.62 88 VAL A O 1
ATOM 738 N N . TYR A 1 89 ? -3.068 2.673 3.529 1.00 92.00 89 TYR A N 1
ATOM 739 C CA . TYR A 1 89 ? -2.746 3.073 2.160 1.00 92.00 89 TYR A CA 1
ATOM 740 C C . TYR A 1 89 ? -1.317 2.670 1.775 1.00 92.00 89 TYR A C 1
ATOM 742 O O . TYR A 1 89 ? -0.425 3.507 1.587 1.00 92.00 89 TYR A O 1
ATOM 750 N N . LEU A 1 90 ? -1.111 1.356 1.701 1.00 93.19 90 LEU A N 1
ATOM 751 C CA . LEU A 1 90 ? 0.177 0.691 1.483 1.00 93.19 90 LEU A CA 1
ATOM 752 C C . LEU A 1 90 ? 0.122 -0.197 0.230 1.00 93.19 90 LEU A C 1
ATOM 754 O O . LEU A 1 90 ? -0.955 -0.429 -0.311 1.00 93.19 90 LEU A O 1
ATOM 758 N N . GLY A 1 91 ? 1.278 -0.682 -0.229 1.00 92.50 91 GLY A N 1
ATOM 759 C CA . GLY A 1 91 ? 1.398 -1.603 -1.366 1.00 92.50 91 GLY A CA 1
ATOM 760 C C . GLY A 1 91 ? 2.196 -1.050 -2.549 1.00 92.50 91 GLY A C 1
ATOM 761 O O . GLY A 1 91 ? 2.855 -1.808 -3.250 1.00 92.50 91 GLY A O 1
ATOM 762 N N . THR A 1 92 ? 2.243 0.270 -2.752 1.00 91.00 92 THR A N 1
ATOM 763 C CA . THR A 1 92 ? 3.030 0.880 -3.849 1.00 91.00 92 THR A CA 1
ATOM 764 C C . THR A 1 92 ? 4.522 0.561 -3.712 1.00 91.00 92 THR A C 1
ATOM 766 O O . THR A 1 92 ? 5.145 0.058 -4.647 1.00 91.00 92 THR A O 1
ATOM 769 N N . CYS A 1 93 ? 5.096 0.787 -2.526 1.00 92.12 93 CYS A N 1
ATOM 770 C CA . CYS A 1 93 ? 6.495 0.450 -2.242 1.00 92.12 93 CYS A CA 1
ATOM 771 C C . CYS A 1 93 ? 6.753 -1.058 -2.055 1.00 92.12 93 CYS A C 1
ATOM 773 O O . CYS A 1 93 ? 7.913 -1.458 -1.931 1.00 92.12 93 CYS A O 1
ATOM 775 N N . ASP A 1 94 ? 5.707 -1.890 -2.029 1.00 94.56 94 ASP A N 1
ATOM 776 C CA . ASP A 1 94 ? 5.823 -3.350 -2.085 1.00 94.56 94 ASP A CA 1
ATOM 777 C C . ASP A 1 94 ? 5.903 -3.864 -3.530 1.00 94.56 94 ASP A C 1
ATOM 779 O O . ASP A 1 94 ? 6.601 -4.838 -3.795 1.00 94.56 94 ASP A O 1
ATOM 783 N N . LEU A 1 95 ? 5.221 -3.197 -4.468 1.00 95.00 95 LEU A N 1
ATOM 784 C CA . LEU A 1 95 ? 5.246 -3.538 -5.894 1.00 95.00 95 LEU A CA 1
ATOM 785 C C . LEU A 1 95 ? 6.448 -2.927 -6.621 1.00 95.00 95 LEU A C 1
ATOM 787 O O . LEU A 1 95 ? 6.951 -3.504 -7.583 1.00 95.00 95 LEU A O 1
ATOM 791 N N . THR A 1 96 ? 6.940 -1.780 -6.149 1.00 93.50 96 THR A N 1
ATOM 792 C CA . THR A 1 96 ? 8.049 -1.049 -6.778 1.00 93.50 96 THR A CA 1
ATOM 793 C C . THR A 1 96 ? 9.161 -0.712 -5.797 1.00 93.50 96 THR A C 1
ATOM 795 O O . THR A 1 96 ? 8.965 -0.648 -4.580 1.00 93.50 96 THR A O 1
ATOM 798 N N . LYS A 1 97 ? 10.363 -0.504 -6.330 1.00 92.38 97 LYS A N 1
ATOM 799 C CA . LYS A 1 97 ? 11.544 -0.061 -5.583 1.00 92.38 97 LYS A CA 1
ATOM 800 C C . LYS A 1 97 ? 12.233 1.068 -6.332 1.00 92.38 97 LYS A C 1
ATOM 802 O O . LYS A 1 97 ? 12.203 1.101 -7.555 1.00 92.38 97 LYS A O 1
ATOM 807 N N . LEU A 1 98 ? 12.867 1.957 -5.575 1.00 90.06 98 LEU A N 1
ATOM 808 C CA . LEU A 1 98 ? 13.799 2.934 -6.116 1.00 90.06 98 LEU A CA 1
ATOM 809 C C . LEU A 1 98 ? 15.158 2.245 -6.313 1.00 90.06 98 LEU A C 1
ATOM 811 O O . LEU A 1 98 ? 15.642 1.596 -5.382 1.00 90.06 98 LEU A O 1
ATOM 815 N N . ASN A 1 99 ? 15.751 2.356 -7.496 1.00 88.56 99 ASN A N 1
ATOM 816 C CA . ASN A 1 99 ? 17.100 1.874 -7.778 1.00 88.56 99 ASN A CA 1
ATOM 817 C C . ASN A 1 99 ? 18.160 2.926 -7.385 1.00 88.56 99 ASN A C 1
ATOM 819 O O . ASN A 1 99 ? 17.837 4.008 -6.884 1.00 88.56 99 ASN A O 1
ATOM 823 N N . THR A 1 100 ? 19.438 2.601 -7.592 1.00 86.44 100 THR A N 1
ATOM 824 C CA . THR A 1 100 ? 20.574 3.487 -7.277 1.00 86.44 100 THR A CA 1
ATOM 825 C C . THR A 1 100 ? 20.569 4.786 -8.075 1.00 86.44 100 THR A C 1
ATOM 827 O O . THR A 1 100 ? 21.066 5.796 -7.587 1.00 86.44 100 THR A O 1
ATOM 830 N N . ASP A 1 101 ? 19.950 4.780 -9.253 1.00 86.12 101 ASP A N 1
ATOM 831 C CA . ASP A 1 101 ? 19.888 5.924 -10.166 1.00 86.12 101 ASP A CA 1
ATOM 832 C C . ASP A 1 101 ? 18.692 6.843 -9.871 1.00 86.12 101 ASP A C 1
ATOM 834 O O . ASP A 1 101 ? 18.431 7.802 -10.597 1.00 86.12 101 ASP A O 1
ATOM 838 N N . GLY A 1 102 ? 17.934 6.561 -8.804 1.00 86.69 102 GLY A N 1
ATOM 839 C CA . GLY A 1 102 ? 16.753 7.337 -8.430 1.00 86.69 102 GLY A CA 1
ATOM 840 C C . GLY A 1 102 ? 15.532 7.085 -9.321 1.00 86.69 102 GLY A C 1
ATOM 841 O O . GLY A 1 102 ? 14.583 7.875 -9.291 1.00 86.69 102 GLY A O 1
ATOM 842 N N . LEU A 1 103 ? 15.536 5.992 -10.084 1.00 88.12 103 LEU A N 1
ATOM 843 C CA . LEU A 1 103 ? 14.409 5.520 -10.884 1.00 88.12 103 LEU A CA 1
ATOM 844 C C . LEU A 1 103 ? 13.610 4.474 -10.125 1.00 88.12 103 LEU A C 1
ATOM 846 O O . LEU A 1 103 ? 14.141 3.802 -9.241 1.00 88.12 103 LEU A O 1
ATOM 850 N N . ILE A 1 104 ? 12.341 4.310 -10.483 1.00 90.69 104 ILE A N 1
ATOM 851 C CA . ILE A 1 104 ? 11.544 3.199 -9.972 1.00 90.69 104 ILE A CA 1
ATOM 852 C C . ILE A 1 104 ? 11.517 2.054 -10.975 1.00 90.69 104 ILE A C 1
ATOM 854 O O . ILE A 1 104 ? 11.502 2.269 -12.183 1.00 90.69 104 ILE A O 1
ATOM 858 N N . GLU A 1 105 ? 11.493 0.836 -10.456 1.00 92.50 105 GLU A N 1
ATOM 859 C CA . GLU A 1 105 ? 11.259 -0.384 -11.225 1.00 92.50 105 GLU A CA 1
ATOM 860 C C . GLU A 1 105 ? 10.400 -1.353 -10.408 1.00 92.50 105 GLU A C 1
ATOM 862 O O . GLU A 1 105 ? 10.257 -1.211 -9.180 1.00 92.50 105 GLU A O 1
ATOM 867 N N . LEU A 1 106 ? 9.822 -2.347 -11.079 1.00 94.31 106 LEU A N 1
ATOM 868 C CA . LEU A 1 106 ? 9.111 -3.428 -10.401 1.00 94.31 106 LEU A CA 1
ATOM 869 C C . LEU A 1 106 ? 10.042 -4.211 -9.465 1.00 94.31 106 LEU A C 1
ATOM 871 O O . LEU A 1 106 ? 11.184 -4.538 -9.788 1.00 94.31 106 LEU A O 1
ATOM 875 N N . ARG A 1 107 ? 9.534 -4.558 -8.279 1.00 93.50 107 ARG A N 1
ATOM 876 C CA . ARG A 1 107 ? 10.222 -5.480 -7.360 1.00 93.50 107 ARG A CA 1
ATOM 877 C C . ARG A 1 107 ? 10.127 -6.924 -7.826 1.00 93.50 107 ARG A C 1
ATOM 879 O O . ARG A 1 107 ? 11.080 -7.674 -7.655 1.00 93.50 107 ARG A O 1
ATOM 886 N N . SER A 1 108 ? 8.978 -7.292 -8.376 1.00 91.62 108 SER A N 1
ATOM 887 C CA . SER A 1 108 ? 8.697 -8.617 -8.908 1.00 91.62 108 SER A CA 1
ATOM 888 C C . SER A 1 108 ? 7.693 -8.501 -10.047 1.00 91.62 108 SER A C 1
ATOM 890 O O . SER A 1 108 ? 6.834 -7.618 -10.037 1.00 91.62 108 SER A O 1
ATOM 892 N N . ARG A 1 109 ? 7.812 -9.402 -11.023 1.00 91.56 109 ARG A N 1
ATOM 893 C CA . ARG A 1 109 ? 6.824 -9.596 -12.093 1.00 91.56 109 ARG A CA 1
ATOM 894 C C . ARG A 1 109 ? 5.815 -10.708 -11.761 1.00 91.56 109 ARG A C 1
ATOM 896 O O . ARG A 1 109 ? 4.843 -10.869 -12.487 1.00 91.56 109 ARG A O 1
ATOM 903 N N . ASP A 1 110 ? 6.060 -11.467 -10.695 1.00 90.94 110 ASP A N 1
ATOM 904 C CA . ASP A 1 110 ? 5.260 -12.619 -10.276 1.00 90.94 110 ASP A CA 1
ATOM 905 C C . ASP A 1 110 ? 4.127 -12.197 -9.325 1.00 90.94 110 ASP A C 1
ATOM 907 O O . ASP A 1 110 ? 4.327 -11.376 -8.429 1.00 90.94 110 ASP A O 1
ATOM 911 N N . GLU A 1 111 ? 2.945 -12.793 -9.492 1.00 89.44 111 GLU A N 1
ATOM 912 C CA . GLU A 1 111 ? 1.775 -12.599 -8.632 1.00 89.44 111 GLU A CA 1
ATOM 913 C C . GLU A 1 111 ? 1.996 -13.073 -7.188 1.00 89.44 111 GLU A C 1
ATOM 915 O O . GLU A 1 111 ? 1.264 -12.647 -6.289 1.00 89.44 111 GLU A O 1
ATOM 920 N N . THR A 1 112 ? 3.024 -13.886 -6.921 1.00 93.50 112 THR A N 1
ATOM 921 C CA . THR A 1 112 ? 3.425 -14.261 -5.552 1.00 93.50 112 THR A CA 1
ATOM 922 C C . THR A 1 112 ? 3.634 -13.044 -4.647 1.00 93.50 112 THR A C 1
ATOM 924 O O . THR A 1 112 ? 3.234 -13.083 -3.480 1.00 93.50 112 THR A O 1
ATOM 927 N N . ILE A 1 113 ? 4.116 -11.915 -5.187 1.00 94.69 113 ILE A N 1
ATOM 928 C CA . ILE A 1 113 ? 4.265 -10.667 -4.422 1.00 94.69 113 ILE A CA 1
ATOM 929 C C . ILE A 1 113 ? 2.922 -10.168 -3.874 1.00 94.69 113 ILE A C 1
ATOM 931 O O . ILE A 1 113 ? 2.841 -9.677 -2.750 1.00 94.69 113 ILE A O 1
ATOM 935 N N . VAL A 1 114 ? 1.827 -10.344 -4.621 1.00 96.06 114 VAL A N 1
ATOM 936 C CA . VAL A 1 114 ? 0.486 -9.935 -4.184 1.00 96.06 114 VAL A CA 1
ATOM 937 C C . VAL A 1 114 ? 0.022 -10.800 -3.018 1.00 96.06 114 VAL A C 1
ATOM 939 O O . VAL A 1 114 ? -0.576 -10.282 -2.069 1.00 96.06 114 VAL A O 1
ATOM 942 N N . ALA A 1 115 ? 0.314 -12.102 -3.051 1.00 95.12 115 ALA A N 1
ATOM 943 C CA . ALA A 1 115 ? 0.002 -13.008 -1.951 1.00 95.12 115 ALA A CA 1
ATOM 944 C C . ALA A 1 115 ? 0.769 -12.621 -0.674 1.00 95.12 115 ALA A C 1
ATOM 946 O O . ALA A 1 115 ? 0.167 -12.554 0.401 1.00 95.12 115 ALA A O 1
ATOM 947 N N . GLU A 1 116 ? 2.054 -12.280 -0.792 1.00 95.88 116 GLU A N 1
ATOM 948 C CA . GLU A 1 116 ? 2.881 -11.812 0.327 1.00 95.88 116 GLU A CA 1
ATOM 949 C C . GLU A 1 116 ? 2.348 -10.509 0.940 1.00 95.88 116 GLU A C 1
ATOM 951 O O . GLU A 1 116 ? 2.143 -10.427 2.158 1.00 95.88 116 GLU A O 1
ATOM 956 N N . ILE A 1 117 ? 2.049 -9.508 0.102 1.00 96.25 117 ILE A N 1
ATOM 957 C CA . ILE A 1 117 ? 1.477 -8.225 0.541 1.00 96.25 117 ILE A CA 1
ATOM 958 C C . ILE A 1 117 ? 0.130 -8.452 1.229 1.00 96.25 117 ILE A C 1
ATOM 960 O O . ILE A 1 117 ? -0.143 -7.871 2.285 1.00 96.25 117 ILE A O 1
ATOM 964 N N . THR A 1 118 ? -0.711 -9.320 0.664 1.00 96.25 118 THR A N 1
ATOM 965 C CA . THR A 1 118 ? -2.033 -9.643 1.215 1.00 96.25 118 THR A CA 1
ATOM 966 C C . THR A 1 118 ? -1.909 -10.322 2.575 1.00 96.25 118 THR A C 1
ATOM 968 O O . THR A 1 118 ? -2.617 -9.952 3.513 1.00 96.25 118 THR A O 1
ATOM 971 N N . ALA A 1 119 ? -0.989 -11.277 2.726 1.00 96.75 119 ALA A N 1
ATOM 972 C CA . ALA A 1 119 ? -0.746 -11.952 3.997 1.00 96.75 119 ALA A CA 1
ATOM 973 C C . ALA A 1 119 ? -0.299 -10.960 5.081 1.00 96.75 119 ALA A C 1
ATOM 975 O O . ALA A 1 119 ? -0.821 -10.984 6.199 1.00 96.75 119 ALA A O 1
ATOM 976 N N . LYS A 1 120 ? 0.604 -10.031 4.743 1.00 97.44 120 LYS A N 1
ATOM 977 C CA . LYS A 1 120 ? 1.067 -8.988 5.673 1.00 97.44 120 LYS A CA 1
ATOM 978 C C . LYS A 1 120 ? -0.014 -7.963 5.996 1.00 97.44 120 LYS A C 1
ATOM 980 O O . LYS A 1 120 ? -0.140 -7.560 7.151 1.00 97.44 120 LYS A O 1
ATOM 985 N N . SER A 1 121 ? -0.836 -7.600 5.018 1.00 96.62 121 SER A N 1
ATOM 986 C CA . SER A 1 121 ? -2.012 -6.747 5.217 1.00 96.62 121 SER A CA 1
ATOM 987 C C . SER A 1 121 ? -3.023 -7.401 6.160 1.00 96.62 121 SER A C 1
ATOM 989 O O . SER A 1 121 ? -3.509 -6.759 7.089 1.00 96.62 121 SER A O 1
ATOM 991 N N . LYS A 1 122 ? -3.284 -8.702 6.002 1.00 96.44 122 LYS A N 1
ATOM 992 C CA . LYS A 1 122 ? -4.151 -9.461 6.912 1.00 96.44 122 LYS A CA 1
ATOM 993 C C . LYS A 1 122 ? -3.584 -9.503 8.332 1.00 96.44 122 LYS A C 1
ATOM 995 O O . LYS A 1 122 ? -4.316 -9.257 9.287 1.00 96.44 122 LYS A O 1
ATOM 1000 N N . GLU A 1 123 ? -2.283 -9.756 8.474 1.00 97.38 123 GLU A N 1
ATOM 1001 C CA . GLU A 1 123 ? -1.591 -9.742 9.770 1.00 97.38 123 GLU A CA 1
ATOM 1002 C C . GLU A 1 123 ? -1.693 -8.367 10.458 1.00 97.38 123 GLU A C 1
ATOM 1004 O O . GLU A 1 123 ? -1.970 -8.289 11.657 1.00 97.38 123 GLU A O 1
ATOM 1009 N N . LEU A 1 124 ? -1.526 -7.283 9.694 1.00 96.38 124 LEU A N 1
ATOM 1010 C CA . LEU A 1 124 ? -1.710 -5.909 10.164 1.00 96.38 124 LEU A CA 1
ATOM 1011 C C . LEU A 1 124 ? -3.148 -5.650 10.620 1.00 96.38 124 LEU A C 1
ATOM 1013 O O . LEU A 1 124 ? -3.349 -5.119 11.711 1.00 96.38 124 LEU A O 1
ATOM 1017 N N . SER A 1 125 ? -4.134 -6.050 9.816 1.00 94.94 125 SER A N 1
ATOM 1018 C CA . SER A 1 125 ? -5.554 -5.894 10.142 1.00 94.94 125 SER A CA 1
ATOM 1019 C C . SER A 1 125 ? -5.906 -6.610 11.443 1.00 94.94 125 SER A C 1
ATOM 1021 O O . SER A 1 125 ? -6.442 -5.993 12.358 1.00 94.94 125 SER A O 1
ATOM 1023 N N . HIS A 1 126 ? -5.511 -7.879 11.585 1.00 95.81 126 HIS A N 1
ATOM 1024 C CA . HIS A 1 126 ? -5.750 -8.646 12.809 1.00 95.81 126 HIS A CA 1
ATOM 1025 C C . HIS A 1 126 ? -5.130 -7.984 14.044 1.00 95.81 126 HIS A C 1
ATOM 1027 O O . HIS A 1 126 ? -5.772 -7.927 15.091 1.00 95.81 126 HIS A O 1
ATOM 1033 N N . PHE A 1 127 ? -3.903 -7.462 13.929 1.00 96.06 127 PHE A N 1
ATOM 1034 C CA . PHE A 1 127 ? -3.262 -6.735 15.024 1.00 96.06 127 PHE A CA 1
ATOM 1035 C C . PHE A 1 127 ? -4.024 -5.454 15.395 1.00 96.06 127 PHE A C 1
ATOM 1037 O O . PHE A 1 127 ? -4.227 -5.177 16.569 1.00 96.06 127 PHE A O 1
ATOM 1044 N N . LEU A 1 128 ? -4.459 -4.660 14.418 1.00 94.50 128 LEU A N 1
ATOM 1045 C CA . LEU A 1 128 ? -5.188 -3.418 14.686 1.00 94.50 128 LEU A CA 1
ATOM 1046 C C . LEU A 1 128 ? -6.587 -3.687 15.262 1.00 94.50 128 LEU A C 1
ATOM 1048 O O . LEU A 1 128 ? -7.010 -3.009 16.198 1.00 94.50 128 LEU A O 1
ATOM 1052 N N . ILE A 1 129 ? -7.283 -4.706 14.754 1.00 92.75 129 ILE A N 1
ATOM 1053 C CA . ILE A 1 129 ? -8.589 -5.139 15.268 1.00 92.75 129 ILE A CA 1
ATOM 1054 C C . ILE A 1 129 ? -8.456 -5.645 16.707 1.00 92.75 129 ILE A C 1
ATOM 1056 O O . ILE A 1 129 ? -9.280 -5.294 17.548 1.00 92.75 129 ILE A O 1
ATOM 1060 N N . SER A 1 130 ? -7.396 -6.394 17.040 1.00 93.75 130 SER A N 1
ATOM 1061 C CA . SER A 1 130 ? -7.161 -6.829 18.426 1.00 93.75 130 SER A CA 1
ATOM 1062 C C . SER A 1 130 ? -6.850 -5.669 19.381 1.00 93.75 130 SER A C 1
ATOM 1064 O O . SER A 1 130 ? -7.012 -5.808 20.591 1.00 93.75 130 SER A O 1
ATOM 1066 N N . LYS A 1 131 ? -6.472 -4.503 18.844 1.00 93.31 131 LYS A N 1
ATOM 1067 C CA . LYS A 1 131 ? -6.342 -3.231 19.569 1.00 93.31 131 LYS A CA 1
ATOM 1068 C C . LYS A 1 131 ? -7.635 -2.402 19.595 1.00 93.31 131 LYS A C 1
ATOM 1070 O O . LYS A 1 131 ? -7.608 -1.256 20.032 1.00 93.31 131 LYS A O 1
ATOM 1075 N N . GLY A 1 132 ? -8.759 -2.951 19.129 1.00 90.38 132 GLY A N 1
ATOM 1076 C CA . GLY A 1 132 ? -10.058 -2.273 19.107 1.00 90.38 132 GLY A CA 1
ATOM 1077 C C . GLY A 1 132 ? -10.203 -1.221 18.003 1.00 90.38 132 GLY A C 1
ATOM 1078 O O . GLY A 1 132 ? -11.047 -0.333 18.113 1.00 90.38 132 GLY A O 1
ATOM 1079 N N . CYS A 1 133 ? -9.379 -1.278 16.952 1.00 91.06 133 CYS A N 1
ATOM 1080 C CA . CYS A 1 133 ? -9.491 -0.364 15.817 1.00 91.06 133 CYS A CA 1
ATOM 1081 C C . CYS A 1 133 ? -10.512 -0.851 14.786 1.00 91.06 133 CYS A C 1
ATOM 1083 O O . CYS A 1 133 ? -10.629 -2.048 14.525 1.00 91.06 133 CYS A O 1
ATOM 1085 N N . HIS A 1 134 ? -11.145 0.097 14.097 1.00 90.19 134 HIS A N 1
ATOM 1086 C CA . HIS A 1 134 ? -11.767 -0.150 12.800 1.00 90.19 134 HIS A CA 1
ATOM 1087 C C . HIS A 1 134 ? -10.712 0.004 11.696 1.00 90.19 134 HIS A C 1
ATOM 1089 O O . HIS A 1 134 ? -9.932 0.956 11.729 1.00 90.19 134 HIS A O 1
ATOM 1095 N N . VAL A 1 135 ? -10.658 -0.912 10.728 1.00 91.00 135 VAL A N 1
ATOM 1096 C CA . VAL A 1 135 ? -9.602 -0.935 9.700 1.00 91.00 135 VAL A CA 1
ATOM 1097 C C . VAL A 1 135 ? -10.216 -0.791 8.313 1.00 91.00 135 VAL A C 1
ATOM 1099 O O . VAL A 1 135 ? -11.140 -1.517 7.958 1.00 91.00 135 VAL A O 1
ATOM 1102 N N . ILE A 1 136 ? -9.685 0.148 7.527 1.00 90.81 136 ILE A N 1
ATOM 1103 C CA . ILE A 1 136 ? -10.109 0.416 6.151 1.00 90.81 136 ILE A CA 1
ATOM 1104 C C . ILE A 1 136 ? -8.872 0.463 5.249 1.00 90.81 136 ILE A C 1
ATOM 1106 O O . ILE A 1 136 ? -8.124 1.436 5.240 1.00 90.81 136 ILE A O 1
ATOM 1110 N N . PHE A 1 137 ? -8.659 -0.571 4.451 1.00 91.31 137 PHE A N 1
ATOM 1111 C CA . PHE A 1 137 ? -7.728 -0.575 3.333 1.00 91.31 137 PHE A CA 1
ATOM 1112 C C . PHE A 1 137 ? -8.226 0.339 2.221 1.00 91.31 137 PHE A C 1
ATOM 1114 O O . PHE A 1 137 ? -9.372 0.235 1.781 1.00 91.31 137 PHE A O 1
ATOM 1121 N N . LEU A 1 138 ? -7.343 1.219 1.763 1.00 89.12 138 LEU A N 1
ATOM 1122 C CA . LEU A 1 138 ? -7.553 2.090 0.618 1.00 89.12 138 LEU A CA 1
ATOM 1123 C C . LEU A 1 138 ? -6.965 1.445 -0.632 1.00 89.12 138 LEU A C 1
ATOM 1125 O O . LEU A 1 138 ? -5.917 0.801 -0.574 1.00 89.12 138 LEU A O 1
ATOM 1129 N N . GLN A 1 139 ? -7.645 1.630 -1.762 1.00 88.69 139 GLN A N 1
ATOM 1130 C CA . GLN A 1 139 ? -7.142 1.132 -3.035 1.00 88.69 139 GLN A CA 1
ATOM 1131 C C . GLN A 1 139 ? -5.863 1.849 -3.441 1.00 88.69 139 GLN A C 1
ATOM 1133 O O . GLN A 1 139 ? -5.733 3.065 -3.300 1.00 88.69 139 GLN A O 1
ATOM 1138 N N . ILE A 1 140 ? -4.945 1.078 -4.003 1.00 88.31 140 ILE A N 1
ATOM 1139 C CA . ILE A 1 140 ? -3.730 1.579 -4.619 1.00 88.31 140 ILE A CA 1
ATOM 1140 C C . ILE A 1 140 ? -4.117 2.154 -5.986 1.00 88.31 140 ILE A C 1
ATOM 1142 O O . ILE A 1 140 ? -4.715 1.433 -6.793 1.00 88.31 140 ILE A O 1
ATOM 1146 N N . PRO A 1 141 ? -3.821 3.435 -6.258 1.00 84.06 141 PRO A N 1
ATOM 1147 C CA . PRO A 1 141 ? -4.106 4.041 -7.545 1.00 84.06 141 PRO A CA 1
ATOM 1148 C C . PRO A 1 141 ? -3.176 3.452 -8.597 1.00 84.06 141 PRO A C 1
ATOM 1150 O O . PRO A 1 141 ? -2.057 3.034 -8.285 1.00 84.06 141 PRO A O 1
ATOM 1153 N N . TYR A 1 142 ? -3.607 3.476 -9.854 1.00 86.75 142 TYR A N 1
ATOM 1154 C CA . TYR A 1 142 ? -2.673 3.214 -10.941 1.00 86.75 142 TYR A CA 1
ATOM 1155 C C . TYR A 1 142 ? -1.648 4.342 -11.014 1.00 86.75 142 TYR A C 1
ATOM 1157 O O . TYR A 1 142 ? -1.975 5.520 -10.860 1.00 86.75 142 TYR A O 1
ATOM 1165 N N . TYR A 1 143 ? -0.406 3.975 -11.276 1.00 83.56 143 TYR A N 1
ATOM 1166 C CA . TYR A 1 143 ? 0.670 4.907 -11.566 1.00 83.56 143 TYR A CA 1
ATOM 1167 C C . TYR A 1 143 ? 1.584 4.278 -12.612 1.00 83.56 143 TYR A C 1
ATOM 1169 O O . TYR A 1 143 ? 1.539 3.070 -12.831 1.00 83.56 143 TYR A O 1
ATOM 1177 N N . SER A 1 144 ? 2.373 5.119 -13.275 1.00 88.56 144 SER A N 1
ATOM 1178 C CA . SER A 1 144 ? 3.234 4.712 -14.381 1.00 88.56 144 SER A CA 1
ATOM 1179 C C . SER A 1 144 ? 4.699 4.889 -13.995 1.00 88.56 144 SER A C 1
ATOM 1181 O O . SER A 1 144 ? 5.141 5.999 -13.681 1.00 88.56 144 SER A O 1
ATOM 1183 N N . ILE A 1 145 ? 5.434 3.781 -14.027 1.00 90.38 145 ILE A N 1
ATOM 1184 C CA . ILE A 1 145 ? 6.890 3.694 -13.944 1.00 90.38 145 ILE A CA 1
ATOM 1185 C C . ILE A 1 145 ? 7.506 4.485 -15.095 1.00 90.38 145 ILE A C 1
ATOM 1187 O O . ILE A 1 145 ? 8.389 5.307 -14.853 1.00 90.38 145 ILE A O 1
ATOM 1191 N N . ALA A 1 146 ? 6.990 4.327 -16.320 1.00 89.50 146 ALA A N 1
ATOM 1192 C CA . ALA A 1 146 ? 7.487 5.059 -17.484 1.00 89.50 146 ALA A CA 1
ATOM 1193 C C . ALA A 1 146 ? 7.364 6.576 -17.300 1.00 89.50 146 ALA A C 1
ATOM 1195 O O . ALA A 1 146 ? 8.337 7.307 -17.483 1.00 89.50 146 ALA A O 1
ATOM 1196 N N . LYS A 1 147 ? 6.193 7.054 -16.862 1.00 87.69 147 LYS A N 1
ATOM 1197 C CA . LYS A 1 147 ? 5.963 8.478 -16.596 1.00 87.69 147 LYS A CA 1
ATOM 1198 C C . LYS A 1 147 ? 6.875 8.997 -15.484 1.00 87.69 147 LYS A C 1
ATOM 1200 O O . LYS A 1 147 ? 7.514 10.029 -15.668 1.00 87.69 147 LYS A O 1
ATOM 1205 N N . TRP A 1 148 ? 6.967 8.275 -14.365 1.00 87.88 148 TRP A N 1
ATOM 1206 C CA . TRP A 1 148 ? 7.827 8.664 -13.245 1.00 87.88 148 TRP A CA 1
ATOM 1207 C C . TRP A 1 148 ? 9.300 8.767 -13.657 1.00 87.88 148 TRP A C 1
ATOM 1209 O O . TRP A 1 148 ? 9.971 9.751 -13.346 1.00 87.88 148 TRP A O 1
ATOM 1219 N N . ASN A 1 149 ? 9.805 7.767 -14.381 1.00 88.69 149 ASN A N 1
ATOM 1220 C CA . ASN A 1 149 ? 11.198 7.721 -14.820 1.00 88.69 149 ASN A CA 1
ATOM 1221 C C . ASN A 1 149 ? 11.496 8.787 -15.888 1.00 88.69 149 ASN A C 1
ATOM 1223 O O . ASN A 1 149 ? 12.558 9.410 -15.847 1.00 88.69 149 ASN A O 1
ATOM 1227 N N . LYS A 1 150 ? 10.543 9.074 -16.787 1.00 86.06 150 LYS A N 1
ATOM 1228 C CA . LYS A 1 150 ? 10.656 10.145 -17.791 1.00 86.06 150 LYS A CA 1
ATOM 1229 C C . LYS A 1 150 ? 10.785 11.528 -17.153 1.00 86.06 150 LYS A C 1
ATOM 1231 O O . LYS A 1 150 ? 11.645 12.308 -17.553 1.00 86.06 150 LYS A O 1
ATOM 1236 N N . GLU A 1 151 ? 9.988 11.818 -16.125 1.00 84.31 151 GLU A N 1
ATOM 1237 C CA . GLU A 1 151 ? 10.071 13.075 -15.361 1.00 84.31 151 GLU A CA 1
ATOM 1238 C C . GLU A 1 151 ? 11.411 13.233 -14.615 1.00 84.31 151 GLU A C 1
ATOM 1240 O O . GLU A 1 151 ? 11.813 14.348 -14.287 1.00 84.31 151 GLU A O 1
ATOM 1245 N N . ARG A 1 152 ? 12.130 12.128 -14.372 1.00 81.00 152 ARG A N 1
ATOM 1246 C CA . ARG A 1 152 ? 13.450 12.091 -13.719 1.00 81.00 152 ARG A CA 1
ATOM 1247 C C . ARG A 1 152 ? 14.633 12.139 -14.695 1.00 81.00 152 ARG A C 1
ATOM 1249 O O . ARG A 1 152 ? 15.774 12.067 -14.250 1.00 81.00 152 ARG A O 1
ATOM 1256 N N . GLY A 1 153 ? 14.377 12.336 -15.990 1.00 65.88 153 GLY A N 1
ATOM 1257 C CA . GLY A 1 153 ? 15.392 12.790 -16.944 1.00 65.88 153 GLY A CA 1
ATOM 1258 C C . GLY A 1 153 ? 16.214 11.705 -17.644 1.00 65.88 153 GLY A C 1
ATOM 1259 O O . GLY A 1 153 ? 17.288 12.022 -18.147 1.00 65.88 153 GLY A O 1
ATOM 1260 N N . GLN A 1 154 ? 15.746 10.454 -17.724 1.00 60.56 154 GLN A N 1
ATOM 1261 C CA . GLN A 1 154 ? 16.436 9.422 -18.512 1.00 60.56 154 GLN A CA 1
ATOM 1262 C C . GLN A 1 154 ? 15.777 9.205 -19.885 1.00 60.56 154 GLN A C 1
ATOM 1264 O O . GLN A 1 154 ? 14.627 8.786 -19.974 1.00 60.56 154 GLN A O 1
ATOM 1269 N N . GLN A 1 155 ? 16.527 9.502 -20.956 1.00 56.97 155 GLN A N 1
ATOM 1270 C CA . GLN A 1 155 ? 16.114 9.435 -22.372 1.00 56.97 155 GLN A CA 1
ATOM 1271 C C . GLN A 1 155 ? 16.697 8.221 -23.124 1.00 56.97 155 GLN A C 1
ATOM 1273 O O . GLN A 1 155 ? 16.939 8.281 -24.327 1.00 56.97 155 GLN A O 1
ATOM 1278 N N . ALA A 1 156 ? 16.967 7.106 -22.443 1.00 63.78 156 ALA A N 1
ATOM 1279 C CA . ALA A 1 156 ? 17.348 5.887 -23.151 1.00 63.78 156 ALA A CA 1
ATOM 1280 C C . ALA A 1 156 ? 16.078 5.188 -23.664 1.00 63.78 156 ALA A C 1
ATOM 1282 O O . ALA A 1 156 ? 15.277 4.713 -22.863 1.00 63.78 156 ALA A O 1
ATOM 1283 N N . GLN A 1 157 ? 15.907 5.095 -24.987 1.00 66.88 157 GLN A N 1
ATOM 1284 C CA . GLN A 1 157 ? 14.752 4.449 -25.636 1.00 66.88 157 GLN A CA 1
ATOM 1285 C C . GLN A 1 157 ? 14.480 3.030 -25.094 1.00 66.88 157 GLN A C 1
ATOM 1287 O O . GLN A 1 157 ? 13.340 2.661 -24.834 1.00 66.88 157 GLN A O 1
ATOM 1292 N N . GLN A 1 158 ? 15.538 2.267 -24.805 1.00 69.06 158 GLN A N 1
ATOM 1293 C CA . GLN A 1 158 ? 15.439 0.929 -24.204 1.00 69.06 158 GLN A CA 1
ATOM 1294 C C . GLN A 1 158 ? 14.847 0.943 -22.782 1.00 69.06 158 GLN A C 1
ATOM 1296 O O . GLN A 1 158 ? 14.153 0.012 -22.374 1.00 69.06 158 GLN A O 1
ATOM 1301 N N . LEU A 1 159 ? 15.104 2.003 -22.011 1.00 73.06 159 LEU A N 1
ATOM 1302 C CA . LEU A 1 159 ? 14.570 2.166 -20.660 1.00 73.06 159 LEU A CA 1
ATOM 1303 C C . LEU A 1 159 ? 13.090 2.577 -20.693 1.00 73.06 159 LEU A C 1
ATOM 1305 O O . LEU A 1 159 ? 12.320 2.171 -19.819 1.00 73.06 159 LEU A O 1
ATOM 1309 N N . GLU A 1 160 ? 12.684 3.335 -21.715 1.00 78.25 160 GLU A N 1
ATOM 1310 C CA . GLU A 1 160 ? 11.282 3.673 -21.981 1.00 78.25 160 GLU A CA 1
ATOM 1311 C C . GLU A 1 160 ? 10.478 2.418 -22.349 1.00 78.25 160 GLU A C 1
ATOM 1313 O O . GLU A 1 160 ? 9.457 2.146 -21.718 1.00 78.25 160 GLU A O 1
ATOM 1318 N N . GLU A 1 161 ? 10.979 1.591 -23.270 1.00 83.50 161 GLU A N 1
ATOM 1319 C CA . GLU A 1 161 ? 10.340 0.323 -23.652 1.00 83.50 161 GLU A CA 1
ATOM 1320 C C . GLU A 1 161 ? 10.196 -0.640 -22.463 1.00 83.50 161 GLU A C 1
ATOM 1322 O O . GLU A 1 161 ? 9.097 -1.148 -22.212 1.00 83.50 161 GLU A O 1
ATOM 1327 N N . LYS A 1 162 ? 11.265 -0.824 -21.669 1.00 86.88 162 LYS A N 1
ATOM 1328 C CA . LYS A 1 162 ? 11.217 -1.616 -20.426 1.00 86.88 162 LYS A CA 1
ATOM 1329 C C . LYS A 1 162 ? 10.159 -1.069 -19.465 1.00 86.88 162 LYS A C 1
ATOM 1331 O O . LYS A 1 162 ? 9.357 -1.834 -18.934 1.00 86.88 162 LYS A O 1
ATOM 1336 N N . SER A 1 163 ? 10.135 0.245 -19.245 1.00 85.12 163 SER A N 1
ATOM 1337 C CA . SER A 1 163 ? 9.202 0.867 -18.297 1.00 85.12 163 SER A CA 1
ATOM 1338 C C . SER A 1 163 ? 7.738 0.734 -18.741 1.00 85.12 163 SER A C 1
ATOM 1340 O O . SER A 1 163 ? 6.861 0.541 -17.903 1.00 85.12 163 SER A O 1
ATOM 1342 N N . ILE A 1 164 ? 7.461 0.784 -20.049 1.00 87.50 164 ILE A N 1
ATOM 1343 C CA . ILE A 1 164 ? 6.115 0.566 -20.608 1.00 87.50 164 ILE A CA 1
ATOM 1344 C C . ILE A 1 164 ? 5.660 -0.888 -20.410 1.00 87.50 164 ILE A C 1
ATOM 1346 O O . ILE A 1 164 ? 4.485 -1.144 -20.135 1.00 87.50 164 ILE A O 1
ATOM 1350 N N . GLU A 1 165 ? 6.562 -1.860 -20.558 1.00 91.12 165 GLU A N 1
ATOM 1351 C CA . GLU A 1 165 ? 6.255 -3.263 -20.266 1.00 91.12 165 GLU A CA 1
ATOM 1352 C C . GLU A 1 165 ? 5.955 -3.463 -18.772 1.00 91.12 165 GLU A C 1
ATOM 1354 O O . GLU A 1 165 ? 4.965 -4.109 -18.415 1.00 91.12 165 GLU A O 1
ATOM 1359 N N . GLU A 1 166 ? 6.766 -2.859 -17.900 1.00 92.62 166 GLU A N 1
ATOM 1360 C CA . GLU A 1 166 ? 6.557 -2.900 -16.452 1.00 92.62 166 GLU A CA 1
ATOM 1361 C C . GLU A 1 166 ? 5.225 -2.266 -16.038 1.00 92.62 166 GLU A C 1
ATOM 1363 O O . GLU A 1 166 ? 4.545 -2.822 -15.178 1.00 92.62 166 GLU A O 1
ATOM 1368 N N . ASP A 1 167 ? 4.779 -1.191 -16.694 1.00 91.94 167 ASP A N 1
ATOM 1369 C CA . ASP A 1 167 ? 3.465 -0.587 -16.437 1.00 91.94 167 ASP A CA 1
ATOM 1370 C C . ASP A 1 167 ? 2.310 -1.570 -16.671 1.00 91.94 167 ASP A C 1
ATOM 1372 O O . ASP A 1 167 ? 1.379 -1.649 -15.865 1.00 91.94 167 ASP A O 1
ATOM 1376 N N . LYS A 1 168 ? 2.369 -2.373 -17.741 1.00 92.88 168 LYS A N 1
ATOM 1377 C CA . LYS A 1 168 ? 1.326 -3.373 -18.038 1.00 92.88 168 LYS A CA 1
ATOM 1378 C C . LYS A 1 168 ? 1.238 -4.438 -16.948 1.00 92.88 168 LYS A C 1
ATOM 1380 O O . LYS A 1 168 ? 0.143 -4.889 -16.612 1.00 92.88 168 LYS A O 1
ATOM 1385 N N . ILE A 1 169 ? 2.385 -4.855 -16.417 1.00 94.56 169 ILE A N 1
ATOM 1386 C CA . ILE A 1 169 ? 2.461 -5.836 -15.331 1.00 94.56 169 ILE A CA 1
ATOM 1387 C C . ILE A 1 169 ? 1.982 -5.193 -14.025 1.00 94.56 169 ILE A C 1
ATOM 1389 O O . ILE A 1 169 ? 1.145 -5.767 -13.330 1.00 94.56 169 ILE A O 1
ATOM 1393 N N . LEU A 1 170 ? 2.441 -3.976 -13.729 1.00 93.88 170 LEU A N 1
ATOM 1394 C CA . LEU A 1 170 ? 2.066 -3.222 -12.538 1.00 93.88 170 LEU A CA 1
ATOM 1395 C C . LEU A 1 170 ? 0.549 -3.037 -12.434 1.00 93.88 170 LEU A C 1
ATOM 1397 O O . LEU A 1 170 ? -0.008 -3.269 -11.366 1.00 93.88 170 LEU A O 1
ATOM 1401 N N . ILE A 1 171 ? -0.125 -2.673 -13.530 1.00 92.94 171 ILE A N 1
ATOM 1402 C CA . ILE A 1 171 ? -1.589 -2.514 -13.558 1.00 92.94 171 ILE A CA 1
ATOM 1403 C C . ILE A 1 171 ? -2.284 -3.811 -13.130 1.00 92.94 171 ILE A C 1
ATOM 1405 O O . ILE A 1 171 ? -3.135 -3.777 -12.243 1.00 92.94 171 ILE A O 1
ATOM 1409 N N . LYS A 1 172 ? -1.871 -4.960 -13.682 1.00 93.50 172 LYS A N 1
ATOM 1410 C CA . LYS A 1 172 ? -2.433 -6.269 -13.308 1.00 93.50 172 LYS A CA 1
ATOM 1411 C C . LYS A 1 172 ? -2.198 -6.592 -11.834 1.00 93.50 172 LYS A C 1
ATOM 1413 O O . LYS A 1 172 ? -3.117 -7.026 -11.145 1.00 93.50 172 LYS A O 1
ATOM 1418 N N . LEU A 1 173 ? -0.987 -6.348 -11.329 1.00 95.12 173 LEU A N 1
ATOM 1419 C CA . LEU A 1 173 ? -0.663 -6.572 -9.918 1.00 95.12 173 LEU A CA 1
ATOM 1420 C C . LEU A 1 173 ? -1.493 -5.663 -8.999 1.00 95.12 173 LEU A C 1
ATOM 1422 O O . LEU A 1 173 ? -1.982 -6.128 -7.970 1.00 95.12 173 LEU A O 1
ATOM 1426 N N . ILE A 1 174 ? -1.693 -4.395 -9.376 1.00 93.81 174 ILE A N 1
ATOM 1427 C CA . ILE A 1 174 ? -2.542 -3.441 -8.649 1.00 93.81 174 ILE A CA 1
ATOM 1428 C C . ILE A 1 174 ? -3.997 -3.911 -8.638 1.00 93.81 174 ILE A C 1
ATOM 1430 O O . ILE A 1 174 ? -4.627 -3.870 -7.583 1.00 93.81 174 ILE A O 1
ATOM 1434 N N . ASP A 1 175 ? -4.529 -4.381 -9.766 1.00 92.31 175 ASP A N 1
ATOM 1435 C CA . ASP A 1 175 ? -5.901 -4.894 -9.853 1.00 92.31 175 ASP A CA 1
ATOM 1436 C C . ASP A 1 175 ? -6.118 -6.088 -8.931 1.00 92.31 175 ASP A C 1
ATOM 1438 O O . ASP A 1 175 ? -7.035 -6.086 -8.098 1.00 92.31 175 ASP A O 1
ATOM 1442 N N . THR A 1 176 ? -5.232 -7.078 -9.021 1.00 94.31 176 THR A N 1
ATOM 1443 C CA . THR A 1 176 ? -5.284 -8.269 -8.174 1.00 94.31 176 THR A CA 1
ATOM 1444 C C . THR A 1 176 ? -5.144 -7.887 -6.703 1.00 94.31 176 THR A C 1
ATOM 1446 O O . THR A 1 176 ? -5.939 -8.333 -5.871 1.00 94.31 176 THR A O 1
ATOM 1449 N N . LEU A 1 177 ? -4.192 -7.013 -6.364 1.00 94.31 177 LEU A N 1
ATOM 1450 C CA . LEU A 1 177 ? -3.975 -6.565 -4.992 1.00 94.31 177 LEU A CA 1
ATOM 1451 C C . LEU A 1 177 ? -5.183 -5.798 -4.447 1.00 94.31 177 LEU A C 1
ATOM 1453 O O . LEU A 1 177 ? -5.669 -6.129 -3.368 1.00 94.31 177 LEU A O 1
ATOM 1457 N N . ASN A 1 178 ? -5.735 -4.843 -5.195 1.00 92.44 178 ASN A N 1
ATOM 1458 C CA . ASN A 1 178 ? -6.939 -4.111 -4.800 1.00 92.44 178 ASN A CA 1
ATOM 1459 C C . ASN A 1 178 ? -8.129 -5.053 -4.591 1.00 92.44 178 ASN A C 1
ATOM 1461 O O . ASN A 1 178 ? -8.865 -4.901 -3.614 1.00 92.44 178 ASN A O 1
ATOM 1465 N N . SER A 1 179 ? -8.297 -6.061 -5.453 1.00 91.06 179 SER A N 1
ATOM 1466 C CA . SER A 1 179 ? -9.325 -7.086 -5.264 1.00 91.06 179 SER A CA 1
ATOM 1467 C C . SER A 1 179 ? -9.136 -7.845 -3.950 1.00 91.06 179 SER A C 1
ATOM 1469 O O . SER A 1 179 ? -10.118 -8.081 -3.249 1.00 91.06 179 SER A O 1
ATOM 1471 N N . LYS A 1 180 ? -7.902 -8.217 -3.586 1.00 93.06 180 LYS A N 1
ATOM 1472 C CA . LYS A 1 180 ? -7.614 -8.902 -2.315 1.00 93.06 180 LYS A CA 1
ATOM 1473 C C . LYS A 1 180 ? -7.811 -7.981 -1.111 1.00 93.06 180 LYS A C 1
ATOM 1475 O O . LYS A 1 180 ? -8.471 -8.385 -0.156 1.00 93.06 180 LYS A O 1
ATOM 1480 N N . LEU A 1 181 ? -7.327 -6.740 -1.162 1.00 91.31 181 LEU A N 1
ATOM 1481 C CA . LEU A 1 181 ? -7.499 -5.758 -0.086 1.00 91.31 181 LEU A CA 1
ATOM 1482 C C . LEU A 1 181 ? -8.978 -5.453 0.185 1.00 91.31 181 LEU A C 1
ATOM 1484 O O . LEU A 1 181 ? -9.370 -5.342 1.344 1.00 91.31 181 LEU A O 1
ATOM 1488 N N . ASN A 1 182 ? -9.822 -5.416 -0.854 1.00 86.69 182 ASN A N 1
ATOM 1489 C CA . ASN A 1 182 ? -11.269 -5.250 -0.688 1.00 86.69 182 ASN A CA 1
ATOM 1490 C C . ASN A 1 182 ? -11.891 -6.347 0.190 1.00 86.69 182 ASN A C 1
ATOM 1492 O O . ASN A 1 182 ? -12.809 -6.062 0.951 1.00 86.69 182 ASN A O 1
ATOM 1496 N N . THR A 1 183 ? -11.387 -7.583 0.116 1.00 88.81 183 THR A N 1
ATOM 1497 C CA . THR A 1 183 ? -11.890 -8.693 0.947 1.00 88.81 183 THR A CA 1
ATOM 1498 C C . THR A 1 183 ? -11.469 -8.596 2.414 1.00 88.81 183 THR A C 1
ATOM 1500 O O . THR A 1 183 ? -12.064 -9.257 3.258 1.00 88.81 183 THR A O 1
ATOM 1503 N N . LEU A 1 184 ? -10.455 -7.780 2.729 1.00 87.19 184 LEU A N 1
ATOM 1504 C CA . LEU A 1 184 ? -9.970 -7.568 4.097 1.00 87.19 184 LEU A CA 1
ATOM 1505 C C . LEU A 1 184 ? -10.698 -6.431 4.821 1.00 87.19 184 LEU A C 1
ATOM 1507 O O . LEU A 1 184 ? -10.506 -6.260 6.025 1.00 87.19 184 LEU A O 1
ATOM 1511 N N . ASN A 1 185 ? -11.499 -5.643 4.104 1.00 80.25 185 ASN A N 1
ATOM 1512 C CA . ASN A 1 185 ? -12.236 -4.541 4.697 1.00 80.25 185 ASN A CA 1
ATOM 1513 C C . ASN A 1 185 ? -13.441 -5.033 5.491 1.00 80.25 185 ASN A C 1
ATOM 1515 O O . ASN A 1 185 ? -14.231 -5.851 5.028 1.00 80.25 185 ASN A O 1
ATOM 1519 N N . THR A 1 186 ? -13.635 -4.447 6.669 1.00 63.59 186 THR A N 1
ATOM 1520 C CA . THR A 1 186 ? -14.818 -4.663 7.513 1.00 63.59 186 THR A CA 1
ATOM 1521 C C . THR A 1 186 ? -16.044 -3.870 7.027 1.00 63.59 186 THR A C 1
ATOM 1523 O O . THR A 1 186 ? -17.061 -3.821 7.712 1.00 63.59 186 THR A O 1
ATOM 1526 N N . GLY A 1 187 ? -15.967 -3.245 5.843 1.00 60.00 187 GLY A N 1
ATOM 1527 C CA . GLY A 1 187 ? -16.998 -2.395 5.243 1.00 60.00 187 GLY A CA 1
ATOM 1528 C C . GLY A 1 187 ? -16.708 -2.055 3.773 1.00 60.00 187 GLY A C 1
ATOM 1529 O O . GLY A 1 187 ? -15.873 -2.684 3.127 1.00 60.00 187 GLY A O 1
ATOM 1530 N N . ARG A 1 188 ? -17.399 -1.050 3.216 1.00 60.97 188 ARG A N 1
ATOM 1531 C CA . ARG A 1 188 ? -17.199 -0.629 1.817 1.00 60.97 188 ARG A CA 1
ATOM 1532 C C . ARG A 1 188 ? -15.817 0.005 1.636 1.00 60.97 188 ARG A C 1
ATOM 1534 O O . ARG A 1 188 ? -15.542 1.050 2.219 1.00 60.97 188 ARG A O 1
ATOM 1541 N N . THR A 1 189 ? -14.987 -0.577 0.773 1.00 58.91 189 THR A N 1
ATOM 1542 C CA . THR A 1 189 ? -13.726 0.041 0.350 1.00 58.91 189 THR A CA 1
ATOM 1543 C C . THR A 1 189 ? -13.977 1.315 -0.463 1.00 58.91 189 THR A C 1
ATOM 1545 O O . THR A 1 189 ? -14.725 1.254 -1.446 1.00 58.91 189 THR A O 1
ATOM 1548 N N . PRO A 1 190 ? -13.343 2.453 -0.136 1.00 62.19 190 PRO A N 1
ATOM 1549 C CA . PRO A 1 190 ? -13.309 3.613 -1.023 1.00 62.19 190 PRO A CA 1
ATOM 1550 C C . PRO A 1 190 ? -12.595 3.262 -2.339 1.00 62.19 190 PRO A C 1
ATOM 1552 O O . PRO A 1 190 ? -11.459 2.783 -2.326 1.00 62.19 190 PRO A O 1
ATOM 1555 N N . ILE A 1 191 ? -13.263 3.475 -3.478 1.00 60.59 191 ILE A N 1
ATOM 1556 C CA . ILE A 1 191 ? -12.735 3.149 -4.812 1.00 60.59 191 ILE A CA 1
ATOM 1557 C C . ILE A 1 191 ? -12.146 4.422 -5.426 1.00 60.59 191 ILE A C 1
ATOM 1559 O O . ILE A 1 191 ? -12.798 5.089 -6.231 1.00 60.59 191 ILE A O 1
ATOM 1563 N N . PHE A 1 192 ? -10.901 4.753 -5.073 1.00 54.69 192 PHE A N 1
ATOM 1564 C CA . PHE A 1 192 ? -10.246 5.990 -5.527 1.00 54.69 192 PHE A CA 1
ATOM 1565 C C . PHE A 1 192 ? -10.224 6.144 -7.056 1.00 54.69 192 PHE A C 1
ATOM 1567 O O . PHE A 1 192 ? -10.468 7.234 -7.566 1.00 54.69 192 PHE A O 1
ATOM 1574 N N . ASN A 1 193 ? -10.012 5.058 -7.806 1.00 46.84 193 ASN A N 1
ATOM 1575 C CA . ASN A 1 193 ? -9.930 5.129 -9.270 1.00 46.84 193 ASN A CA 1
ATOM 1576 C C . ASN A 1 193 ? -11.274 5.471 -9.947 1.00 46.84 193 ASN A C 1
ATOM 1578 O O . ASN A 1 193 ? -11.281 6.160 -10.965 1.00 46.84 193 ASN A O 1
ATOM 1582 N N . LYS A 1 194 ? -12.421 5.040 -9.395 1.00 42.62 194 LYS A N 1
ATOM 1583 C CA . LYS A 1 194 ? -13.747 5.406 -9.941 1.00 42.62 194 LYS A CA 1
ATOM 1584 C C . LYS A 1 194 ? -14.183 6.802 -9.512 1.00 42.62 194 LYS A C 1
ATOM 1586 O O . LYS A 1 194 ? -14.873 7.474 -10.276 1.00 42.62 194 LYS A O 1
ATOM 1591 N N . ASP A 1 195 ? -13.774 7.241 -8.327 1.00 35.62 195 ASP A N 1
ATOM 1592 C CA . ASP A 1 195 ? -14.107 8.576 -7.833 1.00 35.62 195 ASP A CA 1
ATOM 1593 C C . ASP A 1 195 ? -13.291 9.665 -8.555 1.00 35.62 195 ASP A C 1
ATOM 1595 O O . ASP A 1 195 ? -13.836 10.727 -8.849 1.00 35.62 195 ASP A O 1
ATOM 1599 N N . LEU A 1 196 ? -12.057 9.371 -8.991 1.00 37.25 196 LEU A N 1
ATOM 1600 C CA . LEU A 1 196 ? -11.291 10.244 -9.894 1.00 37.25 196 LEU A CA 1
ATOM 1601 C C . LEU A 1 196 ? -11.903 10.331 -11.304 1.00 37.25 196 LEU A C 1
ATOM 1603 O O . LEU A 1 196 ? -11.964 11.416 -11.877 1.00 37.25 196 LEU A O 1
ATOM 1607 N N . GLN A 1 197 ? -12.415 9.223 -11.856 1.00 34.88 197 GLN A N 1
ATOM 1608 C CA . GLN A 1 197 ? -13.115 9.245 -13.150 1.00 34.88 197 GLN A CA 1
ATOM 1609 C C . GLN A 1 197 ? -14.450 10.002 -13.084 1.00 34.88 197 GLN A C 1
ATOM 1611 O O . GLN A 1 197 ? -14.796 10.711 -14.026 1.00 34.88 197 GLN A O 1
ATOM 1616 N N . LYS A 1 198 ? -15.184 9.910 -11.968 1.00 34.06 198 LYS A N 1
ATOM 1617 C CA . LYS A 1 198 ? -16.418 10.685 -11.764 1.00 34.06 198 LYS A CA 1
ATOM 1618 C C . LYS A 1 198 ? -16.154 12.170 -11.520 1.00 34.06 198 LYS A C 1
ATOM 1620 O O . LYS A 1 198 ? -16.889 12.993 -12.055 1.00 34.06 198 LYS A O 1
ATOM 1625 N N . ALA A 1 199 ? -15.097 12.518 -10.785 1.00 33.84 199 ALA A N 1
ATOM 1626 C CA . ALA A 1 199 ? -14.667 13.909 -10.625 1.00 33.84 199 ALA A CA 1
ATOM 1627 C C . ALA A 1 199 ? -14.194 14.533 -11.955 1.00 33.84 199 ALA A C 1
ATOM 1629 O O . ALA A 1 199 ? -14.326 15.737 -12.151 1.00 33.84 199 ALA A O 1
ATOM 1630 N N . GLY A 1 200 ? -13.725 13.711 -12.901 1.00 33.50 200 GLY A N 1
ATOM 1631 C CA . GLY A 1 200 ? -13.419 14.109 -14.278 1.00 33.50 200 GLY A CA 1
ATOM 1632 C C . GLY A 1 200 ? -14.628 14.229 -15.218 1.00 33.50 200 GLY A C 1
ATOM 1633 O O . GLY A 1 200 ? -14.430 14.454 -16.407 1.00 33.50 200 GLY A O 1
ATOM 1634 N N . HIS A 1 201 ? -15.866 14.052 -14.742 1.00 32.25 201 HIS A N 1
ATOM 1635 C CA . HIS A 1 201 ? -17.093 14.220 -15.544 1.00 32.25 201 HIS A CA 1
ATOM 1636 C C . HIS A 1 201 ? -18.011 15.347 -15.041 1.00 32.25 201 HIS A C 1
ATOM 1638 O O . HIS A 1 201 ? -19.092 15.546 -15.589 1.00 32.25 201 HIS A O 1
ATOM 1644 N N . THR A 1 202 ? -17.588 16.122 -14.036 1.00 33.72 202 THR A N 1
ATOM 1645 C CA . THR A 1 202 ? -18.341 17.293 -13.539 1.00 33.72 202 THR A CA 1
ATOM 1646 C C . THR A 1 202 ? -17.578 18.612 -13.611 1.00 33.72 202 THR A C 1
ATOM 1648 O O . THR A 1 202 ? -18.015 19.597 -13.025 1.00 33.72 202 THR A O 1
ATOM 1651 N N . SER A 1 203 ? -16.492 18.673 -14.379 1.00 27.12 203 SER A N 1
ATOM 1652 C CA . SER A 1 203 ? -15.949 19.948 -14.849 1.00 27.12 203 SER A CA 1
ATOM 1653 C C . SER A 1 203 ? -16.229 20.040 -16.336 1.00 27.12 203 SER A C 1
ATOM 1655 O O . SER A 1 203 ? -15.538 19.430 -17.149 1.00 27.12 203 SER A O 1
ATOM 1657 N N . GLY A 1 204 ? -17.301 20.755 -16.670 1.00 30.42 204 GLY A N 1
ATOM 1658 C CA . GLY A 1 204 ? -17.582 21.136 -18.040 1.00 30.42 204 GLY A CA 1
ATOM 1659 C C . GLY A 1 204 ? -16.373 21.842 -18.640 1.00 30.42 204 GLY A C 1
ATOM 1660 O O . GLY A 1 204 ? -15.879 22.823 -18.088 1.00 30.42 204 GLY A O 1
ATOM 1661 N N . VAL A 1 205 ? -15.935 21.349 -19.789 1.00 24.05 205 VAL A N 1
ATOM 1662 C CA . VAL A 1 205 ? -15.359 22.210 -20.811 1.00 24.05 205 VAL A CA 1
ATOM 1663 C C . VAL A 1 205 ? -16.428 22.304 -21.886 1.00 24.05 205 VAL A C 1
ATOM 1665 O O . VAL A 1 205 ? -16.703 21.361 -22.623 1.00 24.05 205 VAL A O 1
ATOM 1668 N N . VAL A 1 206 ? -17.122 23.436 -21.838 1.00 27.48 206 VAL A N 1
ATOM 1669 C CA . VAL A 1 206 ? -17.783 24.027 -22.991 1.00 27.48 206 VAL A CA 1
ATOM 1670 C C . VAL A 1 206 ? -16.669 24.489 -23.933 1.00 27.48 206 VAL A C 1
ATOM 1672 O O . VAL A 1 206 ? -15.776 25.193 -23.466 1.00 27.48 206 VAL A O 1
ATOM 1675 N N . ALA A 1 207 ? -16.818 24.132 -25.213 1.00 29.98 207 ALA A N 1
ATOM 1676 C CA . ALA A 1 207 ? -16.016 24.521 -26.383 1.00 29.98 207 ALA A CA 1
ATOM 1677 C C . ALA A 1 207 ? -14.588 23.952 -26.476 1.00 29.98 207 ALA A C 1
ATOM 1679 O O . ALA A 1 207 ? -13.753 24.211 -25.584 1.00 29.98 207 ALA A O 1
#

Sequence (207 aa):
MTYTTRVVYLESRGHNRKARVLDCTIPILLTDSKEKYLEKHQTEFEKRFINSFIWWSKGGANTSDTLKKVKLRFDQKTKANKS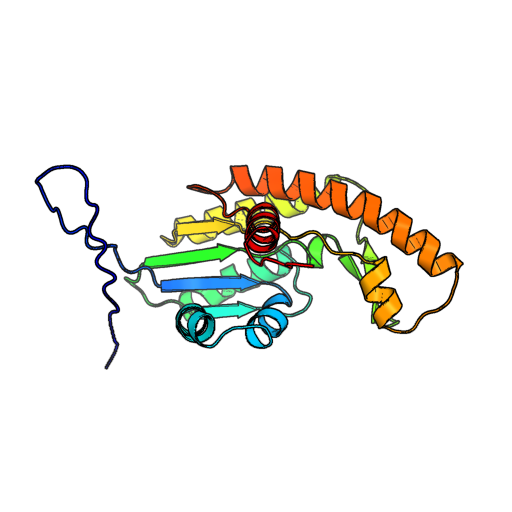YTVYVYLGTCDLTKLNTDGLIELRSRDETIVAEITAKSKELSHFLISKGCHVIFLQIPYYSIAKWNKERGQQAQQLEEKSIEEDKILIKLIDTLNSKLNTLNTGRTPIFNKDLQKAGHTSGVVA

Secondary structure (DSSP, 8-state):
-------EE---SSS----EE---PEEEEEESSHHHHHHHT--HHHHHHHTTSEEEE-TT--HHHHHHHHHHHHHHHS-TT--EEEEEE--HHHHEEE-TTS-EEES-SSTHHHHHHHHHHHHHHHHHHHTT-EEEEPPPPP--HHHHHHHTT---HHHHHHHHHHHHHHHHHHHHHHHHHHHH-SSPPP-HHHHHHHHTTSS----

pLDDT: mean 76.3, std 21.53, range [24.05, 97.44]

Foldseek 3Di:
DDDPPFDWDFDPDDDDTDTDRDQRAQEEEEEEPCVVVDVVPDDPVVCVVCVSYHYDYHHLDALQNSLVVCVVCVPVPDDPPGEHEYEYEHDPSLQWDQDPLRAIAGPDLDLVSLVVSLVSVLVSLVVQVVVNYAYAYAQHDQDFSLVRVVVVPDDDPVVNVRRVVRSVSSVVSSVSNRVSSCVSHPDGHDDVHVVVVVVVVPDDDDD